Protein AF-A0A7S0CKN3-F1 (afdb_monomer_lite)

Foldseek 3Di:
DVVVVLVVVVVCVVVVVDDDDPLVSLVVVLVVLVVFLQLVVNQVSVCVNPPVPDDRPVVSVVSNVVLVVVLVVLCVLQVQVVVCLPPPPNVVVCLVVQLLAPVSCVVVVSDDPVSLVSLLVSLVSCVSNVNLPVSLSSLLSSLSNQQRRDDPPDPPPPDDDDDDDDDDDDDDDDDDDDDPPQPDLSSLPGPLVVCLVDVVNLVSLVSNLVSCLVVVVLSNNVSSLVSNVVSLVSCVVVVSDDPVRSLVSLLVSLVSLCSSQVDPVHDPVSVVVNVCSCPPPSSVVSVVD

Organism: NCBI:txid420281

InterPro domains:
  IPR016650 Eukaryotic translation initiation factor 3 subunit E [PTHR10317] (1-146)
  IPR019010 Eukaryotic translation initiation factor 3 subunit E, N-terminal [PF09440] (1-125)
  IPR019010 Eukaryotic translation initiation factor 3 subunit E, N-terminal [SM01186] (1-126)

Structure (mmCIF, N/CA/C/O backbone):
data_AF-A0A7S0CKN3-F1
#
_entry.id   AF-A0A7S0CKN3-F1
#
loop_
_atom_site.group_PDB
_atom_site.id
_atom_site.type_symbol
_atom_site.label_atom_id
_atom_site.label_alt_id
_atom_site.label_comp_id
_atom_site.label_asym_id
_atom_site.label_entity_id
_atom_site.label_seq_id
_atom_site.pdbx_PDB_ins_code
_atom_site.Cartn_x
_atom_site.Cartn_y
_atom_site.Cartn_z
_atom_site.occupancy
_atom_site.B_iso_or_equiv
_atom_site.auth_seq_id
_atom_site.auth_comp_id
_atom_site.auth_asym_id
_atom_site.auth_atom_id
_atom_site.pdbx_PDB_model_num
ATOM 1 N N . MET A 1 1 ? -4.914 1.128 6.320 1.00 74.56 1 MET A N 1
ATOM 2 C CA . MET A 1 1 ? -4.347 2.054 7.332 1.00 74.56 1 MET A CA 1
ATOM 3 C C . MET A 1 1 ? -5.347 2.577 8.363 1.00 74.56 1 MET A C 1
ATOM 5 O O . MET A 1 1 ? -4.936 2.793 9.492 1.00 74.56 1 MET A O 1
ATOM 9 N N . MET A 1 2 ? -6.635 2.770 8.040 1.00 82.69 2 MET A N 1
ATOM 10 C CA . MET A 1 2 ? -7.612 3.253 9.036 1.00 82.69 2 MET A CA 1
ATOM 11 C C . MET A 1 2 ? -8.019 2.200 10.080 1.00 82.69 2 MET A C 1
ATOM 13 O O . MET A 1 2 ? -8.315 2.571 11.210 1.00 82.69 2 MET A O 1
ATOM 17 N N . PHE A 1 3 ? -8.001 0.904 9.741 1.00 81.62 3 PHE A N 1
ATOM 18 C CA . PHE A 1 3 ? -8.422 -0.162 10.663 1.00 81.62 3 PHE A CA 1
ATOM 19 C C . PHE A 1 3 ? -7.620 -0.210 11.974 1.00 81.62 3 PHE A C 1
ATOM 21 O O . PHE A 1 3 ? -8.264 -0.130 13.018 1.00 81.62 3 PHE A O 1
ATOM 28 N N . PRO A 1 4 ? -6.268 -0.202 11.970 1.00 83.69 4 PRO A N 1
ATOM 29 C CA . PRO A 1 4 ? -5.500 -0.162 13.218 1.00 83.69 4 PRO A CA 1
ATOM 30 C C . PRO A 1 4 ? -5.819 1.053 14.103 1.00 83.69 4 PRO A C 1
ATOM 32 O O . PRO A 1 4 ? -5.778 0.961 15.325 1.00 83.69 4 PRO A O 1
ATOM 35 N N . LEU A 1 5 ? -6.163 2.201 13.504 1.00 85.69 5 LEU A N 1
ATOM 36 C CA . LEU A 1 5 ? -6.548 3.394 14.262 1.00 85.69 5 LEU A CA 1
ATOM 37 C C . LEU A 1 5 ? -7.924 3.242 14.919 1.00 85.69 5 LEU A C 1
ATOM 39 O O . LEU A 1 5 ? -8.111 3.700 16.042 1.00 85.69 5 LEU A O 1
ATOM 43 N N . LEU A 1 6 ? -8.880 2.604 14.240 1.00 85.00 6 LEU A N 1
ATOM 44 C CA . LEU A 1 6 ? -10.197 2.327 14.816 1.00 85.00 6 LEU A CA 1
ATOM 45 C C . LEU A 1 6 ? -10.110 1.273 15.925 1.00 85.00 6 LEU A C 1
ATOM 47 O O . LEU A 1 6 ? -10.707 1.466 16.977 1.00 85.00 6 LEU A O 1
ATOM 51 N N . GLU A 1 7 ? -9.293 0.234 15.746 1.00 83.25 7 GLU A N 1
ATOM 52 C CA . GLU A 1 7 ? -9.006 -0.752 16.799 1.00 83.25 7 GLU A CA 1
ATOM 53 C C . GLU A 1 7 ? -8.320 -0.119 18.017 1.00 83.25 7 GLU A C 1
ATOM 55 O O . GLU A 1 7 ? -8.615 -0.465 19.165 1.00 83.25 7 GLU A O 1
ATOM 60 N N . PHE A 1 8 ? -7.435 0.855 17.789 1.00 85.69 8 PHE A N 1
ATOM 61 C CA . PHE A 1 8 ? -6.851 1.642 18.870 1.00 85.69 8 PHE A CA 1
ATOM 62 C C . PHE A 1 8 ? -7.907 2.470 19.612 1.00 85.69 8 PHE A C 1
ATOM 64 O O . PHE A 1 8 ? -7.862 2.547 20.838 1.00 85.69 8 PHE A O 1
ATOM 71 N N . ILE A 1 9 ? -8.873 3.067 18.903 1.00 85.44 9 ILE A N 1
ATOM 72 C CA . ILE A 1 9 ? -9.986 3.786 19.537 1.00 85.44 9 ILE A CA 1
ATOM 73 C C . ILE A 1 9 ? -10.843 2.823 20.366 1.00 85.44 9 ILE A C 1
ATOM 75 O O . ILE A 1 9 ? -11.146 3.151 21.508 1.00 85.44 9 ILE A O 1
ATOM 79 N N . ASP A 1 10 ? -11.165 1.633 19.856 1.00 82.38 10 ASP A N 1
ATOM 80 C CA . ASP A 1 10 ? -11.903 0.609 20.613 1.00 82.38 10 ASP A CA 1
ATOM 81 C C . ASP A 1 10 ? -11.153 0.204 21.892 1.00 82.38 10 ASP A C 1
ATOM 83 O O . ASP A 1 10 ? -11.726 0.176 22.984 1.00 82.38 10 ASP A O 1
ATOM 87 N N . SER A 1 11 ? -9.839 -0.001 21.788 1.00 85.00 11 SER A N 1
ATOM 88 C CA . SER A 1 11 ? -8.974 -0.275 22.943 1.00 85.00 11 SER A CA 1
ATOM 89 C C . SER A 1 11 ? -8.969 0.896 23.936 1.00 85.00 11 SER A C 1
ATOM 91 O O . SER A 1 11 ? -9.068 0.704 25.146 1.00 85.00 11 SER A O 1
ATOM 93 N N . ALA A 1 12 ? -8.922 2.135 23.441 1.00 85.56 12 ALA A N 1
ATOM 94 C CA . ALA A 1 12 ? -8.964 3.337 24.267 1.00 85.56 12 ALA A CA 1
ATOM 95 C C . ALA A 1 12 ? -10.334 3.567 24.932 1.00 85.56 12 ALA A C 1
ATOM 97 O O . ALA A 1 12 ? -10.389 4.161 26.012 1.00 85.56 12 ALA A O 1
ATOM 98 N N . ILE A 1 13 ? -11.431 3.119 24.313 1.00 84.62 13 ILE A N 1
ATOM 99 C CA . ILE A 1 13 ? -12.768 3.094 24.923 1.00 84.62 13 ILE A CA 1
ATOM 100 C C . ILE A 1 13 ? -12.791 2.054 26.048 1.00 84.62 13 ILE A C 1
ATOM 102 O O . ILE A 1 13 ? -13.202 2.381 27.161 1.00 84.62 13 ILE A O 1
ATOM 106 N N . ALA A 1 14 ? -12.285 0.838 25.805 1.00 82.94 14 ALA A N 1
ATOM 107 C CA . ALA A 1 14 ? -12.210 -0.220 26.818 1.00 82.94 14 ALA A CA 1
ATOM 108 C C . ALA A 1 14 ? -11.366 0.193 28.041 1.00 82.94 14 ALA A C 1
ATOM 110 O O . ALA A 1 14 ? -11.708 -0.117 29.183 1.00 82.94 14 ALA A O 1
ATOM 111 N N . GLU A 1 15 ? -10.297 0.958 27.817 1.00 86.88 15 GLU A N 1
ATOM 112 C CA . GLU A 1 15 ? -9.441 1.525 28.864 1.00 86.88 15 GLU A CA 1
ATOM 113 C C . GLU A 1 15 ? -10.006 2.806 29.521 1.00 86.88 15 GLU A C 1
ATOM 115 O O . GLU A 1 15 ? -9.337 3.403 30.366 1.00 86.88 15 GLU A O 1
ATOM 120 N N . ASN A 1 16 ? -11.219 3.253 29.161 1.00 79.25 16 ASN A N 1
ATOM 121 C CA . ASN A 1 16 ? -11.844 4.509 29.611 1.00 79.25 16 ASN A CA 1
ATOM 122 C C . ASN A 1 16 ? -10.993 5.776 29.365 1.00 79.25 16 ASN A C 1
ATOM 124 O O . ASN A 1 16 ? -11.152 6.789 30.049 1.00 79.25 16 ASN A O 1
ATOM 128 N N . LYS A 1 17 ? -10.085 5.752 28.381 1.00 83.12 17 LYS A N 1
ATOM 129 C CA . LYS A 1 17 ? -9.266 6.916 27.993 1.00 83.12 17 LYS A CA 1
ATOM 130 C C . LYS A 1 17 ? -10.027 7.900 27.105 1.00 83.12 17 LYS A C 1
ATOM 132 O O . LYS A 1 17 ? -9.638 9.062 27.011 1.00 83.12 17 LYS A O 1
ATOM 137 N N . THR A 1 18 ? -11.093 7.449 26.444 1.00 78.88 18 THR A N 1
ATOM 138 C CA . THR A 1 18 ? -11.900 8.263 25.525 1.00 78.88 18 THR A CA 1
ATOM 139 C C . THR A 1 18 ? -13.397 8.035 25.744 1.00 78.88 18 THR A C 1
ATOM 141 O O . THR A 1 18 ? -13.803 6.979 26.214 1.00 78.88 18 THR A O 1
ATOM 144 N N . SER A 1 19 ? -14.219 9.041 25.424 1.00 79.94 19 SER A N 1
ATOM 145 C CA . SER A 1 19 ? -15.675 9.044 25.664 1.00 79.94 19 SER A CA 1
ATOM 146 C C . SER A 1 19 ? -16.500 8.747 24.398 1.00 79.94 19 SER A C 1
ATOM 148 O O . SER A 1 19 ? -17.616 9.250 24.251 1.00 79.94 19 SER A O 1
ATOM 150 N N . TYR A 1 20 ? -15.951 7.990 23.447 1.00 81.38 20 TYR A N 1
ATOM 151 C CA . TYR A 1 20 ? -16.659 7.644 22.212 1.00 81.38 20 TYR A CA 1
ATOM 152 C C . TYR A 1 20 ? -17.627 6.472 22.422 1.00 81.38 20 TYR A C 1
ATOM 154 O O . TYR A 1 20 ? -17.417 5.619 23.282 1.00 81.38 20 TYR A O 1
ATOM 162 N N . ASN A 1 21 ? -18.696 6.428 21.625 1.00 83.06 21 ASN A N 1
ATOM 163 C CA . ASN A 1 21 ? -19.635 5.311 21.618 1.00 83.06 21 ASN A CA 1
ATOM 164 C C . ASN A 1 21 ? -19.068 4.151 20.784 1.00 83.06 21 ASN A C 1
ATOM 166 O O . ASN A 1 21 ? -18.774 4.325 19.602 1.00 83.06 21 ASN A O 1
ATOM 170 N N . SER A 1 22 ? -18.962 2.964 21.383 1.00 80.38 22 SER A N 1
ATOM 171 C CA . SER A 1 22 ? -18.452 1.756 20.717 1.00 80.38 22 SER A CA 1
ATOM 172 C C . SER A 1 22 ? -19.296 1.346 19.500 1.00 80.38 22 SER A C 1
ATOM 174 O O . SER A 1 22 ? -18.749 0.912 18.489 1.00 80.38 22 SER A O 1
ATOM 176 N N . GLN A 1 23 ? -20.615 1.577 19.531 1.00 80.69 23 GLN A N 1
ATOM 177 C CA . GLN A 1 23 ? -21.488 1.262 18.393 1.00 80.69 23 GLN A CA 1
ATOM 178 C C . GLN A 1 23 ? -21.182 2.122 17.161 1.00 80.69 23 GLN A C 1
ATOM 180 O O . GLN A 1 23 ? -21.234 1.626 16.036 1.00 80.69 23 GLN A O 1
ATOM 185 N N . ASP A 1 24 ? -20.818 3.392 17.363 1.00 84.75 24 ASP A N 1
ATOM 186 C CA . ASP A 1 24 ? -20.493 4.306 16.264 1.00 84.75 24 ASP A CA 1
ATOM 187 C C . ASP A 1 24 ? -19.151 3.930 15.617 1.00 84.75 24 ASP A C 1
ATOM 189 O O . ASP A 1 24 ? -19.011 3.992 14.393 1.00 84.75 24 ASP A O 1
ATOM 193 N N . VAL A 1 25 ? -18.178 3.481 16.420 1.00 83.19 25 VAL A N 1
ATOM 194 C CA . VAL A 1 25 ? -16.881 2.994 15.919 1.00 83.19 25 VAL A CA 1
ATOM 195 C C . VAL A 1 25 ? -17.066 1.714 15.110 1.00 83.19 25 VAL A C 1
ATOM 197 O O . VAL A 1 25 ? -16.566 1.617 13.989 1.00 83.19 25 VAL A O 1
ATOM 200 N N . ALA A 1 26 ? -17.852 0.765 15.612 1.00 78.31 26 ALA A N 1
ATOM 201 C CA . ALA A 1 26 ? -18.135 -0.474 14.900 1.00 78.31 26 ALA A CA 1
ATOM 202 C C . ALA A 1 26 ? -18.956 -0.239 13.610 1.00 78.31 26 ALA A C 1
ATOM 204 O O . ALA A 1 26 ? -18.651 -0.823 12.566 1.00 78.31 26 ALA A O 1
ATOM 205 N N . ALA A 1 27 ? -19.916 0.694 13.613 1.00 83.00 27 ALA A N 1
ATOM 206 C CA . ALA A 1 27 ? -20.619 1.115 12.398 1.00 83.00 27 ALA A CA 1
ATOM 207 C C . ALA A 1 27 ? -19.672 1.759 11.366 1.00 83.00 27 ALA A C 1
ATOM 209 O O . ALA A 1 27 ? -19.775 1.484 10.165 1.00 83.00 27 ALA A O 1
ATOM 210 N N . ALA A 1 28 ? -18.712 2.574 11.818 1.00 85.12 28 ALA A N 1
ATOM 211 C CA . ALA A 1 28 ? -17.681 3.142 10.954 1.00 85.12 28 ALA A CA 1
ATOM 212 C C . ALA A 1 28 ? -16.761 2.057 10.366 1.00 85.12 28 ALA A C 1
ATOM 214 O O . ALA A 1 28 ? -16.468 2.099 9.169 1.00 85.12 28 ALA A O 1
ATOM 215 N N . ARG A 1 29 ? -16.365 1.048 11.159 1.00 81.44 29 ARG A N 1
ATOM 216 C CA . ARG A 1 29 ? -15.595 -0.119 10.682 1.00 81.44 29 ARG A CA 1
ATOM 217 C C . ARG A 1 29 ? -16.352 -0.870 9.589 1.00 81.44 29 ARG A C 1
ATOM 219 O O . ARG A 1 29 ? -15.790 -1.103 8.521 1.00 81.44 29 ARG A O 1
ATOM 226 N N . LEU A 1 30 ? -17.637 -1.158 9.797 1.00 80.69 30 LEU A N 1
ATOM 227 C CA . LEU A 1 30 ? -18.469 -1.823 8.792 1.00 80.69 30 LEU A CA 1
ATOM 228 C C . LEU A 1 30 ? -18.599 -0.985 7.509 1.00 80.69 30 LEU A C 1
ATOM 230 O O . LEU A 1 30 ? -18.489 -1.515 6.404 1.00 80.69 30 LEU A O 1
ATOM 234 N N . SER A 1 31 ? -18.784 0.334 7.630 1.00 84.50 31 SER A N 1
ATOM 235 C CA . SER A 1 31 ? -18.866 1.227 6.467 1.00 84.50 31 SER A CA 1
ATOM 236 C C . SER A 1 31 ? -17.565 1.278 5.664 1.00 84.50 31 SER A C 1
ATOM 238 O O . SER A 1 31 ? -17.619 1.425 4.444 1.00 84.50 31 SER A O 1
ATOM 240 N N . LEU A 1 32 ? -16.411 1.169 6.326 1.00 84.19 32 LEU A N 1
ATOM 241 C CA . LEU A 1 32 ? -15.109 1.103 5.662 1.00 84.19 32 LEU A CA 1
ATOM 242 C C . LEU A 1 32 ? -14.863 -0.243 4.980 1.00 84.19 32 LEU A C 1
ATOM 244 O O . LEU A 1 32 ? -14.110 -0.283 4.013 1.00 84.19 32 LEU A O 1
ATOM 248 N N . LEU A 1 33 ? -15.499 -1.319 5.450 1.00 81.69 33 LEU A N 1
ATOM 249 C CA . LEU A 1 33 ? -15.339 -2.655 4.876 1.00 81.69 33 LEU A CA 1
ATOM 250 C C . LEU A 1 33 ? -16.197 -2.906 3.644 1.00 81.69 33 LEU A C 1
ATOM 252 O O . LEU A 1 33 ? -15.768 -3.642 2.764 1.00 81.69 33 LEU A O 1
ATOM 256 N N . ARG A 1 34 ? -17.358 -2.256 3.528 1.00 76.81 34 ARG A N 1
ATOM 257 C CA . ARG A 1 34 ? -18.242 -2.375 2.353 1.00 76.81 34 ARG A CA 1
ATOM 258 C C . ARG A 1 34 ? -17.543 -2.208 0.994 1.00 76.81 34 ARG A C 1
ATOM 260 O O . ARG A 1 34 ? -17.808 -3.021 0.113 1.00 76.81 34 ARG A O 1
ATOM 267 N N . PRO A 1 35 ? -16.688 -1.186 0.776 1.00 80.44 35 PRO A N 1
ATOM 268 C CA . PRO A 1 35 ? -15.967 -1.043 -0.489 1.00 80.44 35 PRO A CA 1
ATOM 269 C C . PRO A 1 35 ? -14.768 -1.995 -0.630 1.00 80.44 35 PRO A C 1
ATOM 271 O O . PRO A 1 35 ? -14.218 -2.092 -1.723 1.00 80.44 35 PRO A O 1
ATOM 274 N N . THR A 1 36 ? -14.335 -2.660 0.444 1.00 81.19 36 THR A N 1
ATOM 275 C CA . THR A 1 36 ? -13.213 -3.609 0.408 1.00 81.19 36 THR A CA 1
ATOM 276 C C . THR A 1 36 ? -13.705 -5.017 0.092 1.00 81.19 36 THR A C 1
ATOM 278 O O . THR A 1 36 ? -14.840 -5.373 0.399 1.00 81.19 36 THR A O 1
ATOM 281 N N . HIS A 1 37 ? -12.843 -5.850 -0.490 1.00 81.44 37 HIS A N 1
ATOM 282 C CA . HIS A 1 37 ? -13.168 -7.247 -0.781 1.00 81.44 37 HIS A CA 1
ATOM 283 C C . HIS A 1 37 ? -12.953 -8.175 0.436 1.00 81.44 37 HIS A C 1
ATOM 285 O O . HIS A 1 37 ? -13.061 -9.392 0.306 1.00 81.44 37 HIS A O 1
ATOM 291 N N . MET A 1 38 ? -12.712 -7.623 1.635 1.00 81.44 38 MET A N 1
ATOM 292 C CA . MET A 1 38 ? -12.607 -8.356 2.908 1.00 81.44 38 MET A CA 1
ATOM 293 C C . MET A 1 38 ? -13.989 -8.771 3.446 1.00 81.44 38 MET A C 1
ATOM 295 O O . MET A 1 38 ? -14.407 -8.360 4.531 1.00 81.44 38 MET A O 1
ATOM 299 N N . VAL A 1 39 ? -14.722 -9.573 2.671 1.00 80.56 39 VAL A N 1
ATOM 300 C CA . VAL A 1 39 ? -16.109 -9.950 2.987 1.00 80.56 39 VAL A CA 1
ATOM 301 C C . VAL A 1 39 ? -16.185 -10.797 4.259 1.00 80.56 39 VAL A C 1
ATOM 303 O O . VAL A 1 39 ? -17.072 -10.580 5.075 1.00 80.56 39 VAL A O 1
ATOM 306 N N . ASP A 1 40 ? -15.228 -11.704 4.477 1.00 82.38 40 ASP A N 1
ATOM 307 C CA . ASP A 1 40 ? -15.197 -12.560 5.671 1.00 82.38 40 ASP A CA 1
ATOM 308 C C . ASP A 1 40 ? -15.073 -11.737 6.964 1.00 82.38 40 ASP A C 1
ATOM 310 O O . ASP A 1 40 ? -15.885 -11.876 7.876 1.00 82.38 40 ASP A O 1
ATOM 314 N N . TYR A 1 41 ? -14.156 -10.770 6.988 1.00 81.19 41 TYR A N 1
ATOM 315 C CA . TYR A 1 41 ? -13.994 -9.864 8.125 1.00 81.19 41 TYR A CA 1
ATOM 316 C C . TYR A 1 41 ? -15.194 -8.916 8.311 1.00 81.19 41 TYR A C 1
ATOM 318 O O . TYR A 1 41 ? -15.583 -8.605 9.436 1.00 81.19 41 TYR A O 1
ATOM 326 N N . ALA A 1 42 ? -15.830 -8.484 7.216 1.00 81.00 42 ALA A N 1
ATOM 327 C CA . ALA A 1 42 ? -17.062 -7.697 7.279 1.00 81.00 42 ALA A CA 1
ATOM 328 C C . ALA A 1 42 ? -18.229 -8.488 7.891 1.00 81.00 42 ALA A C 1
ATOM 330 O O . ALA A 1 42 ? -19.004 -7.928 8.671 1.00 81.00 42 ALA A O 1
ATOM 331 N N . MET A 1 43 ? -18.343 -9.780 7.566 1.00 78.81 43 MET A N 1
ATOM 332 C CA . MET A 1 43 ? -19.350 -10.672 8.146 1.00 78.81 43 MET A CA 1
ATOM 333 C C . MET A 1 43 ? -19.119 -10.882 9.644 1.00 78.81 43 MET A C 1
ATOM 335 O O . MET A 1 43 ? -20.082 -10.847 10.408 1.00 78.81 43 MET A O 1
ATOM 339 N N . ASP A 1 44 ? -17.868 -11.041 10.076 1.00 81.56 44 ASP A N 1
ATOM 340 C CA . ASP A 1 44 ? -17.541 -11.207 11.495 1.00 81.56 44 ASP A CA 1
ATOM 341 C C . ASP A 1 44 ? -17.893 -9.952 12.311 1.00 81.56 44 ASP A C 1
ATOM 343 O O . ASP A 1 44 ? -18.567 -10.055 13.336 1.00 81.56 44 ASP A O 1
ATOM 347 N N . ILE A 1 45 ? -17.569 -8.754 11.810 1.00 77.00 45 ILE A N 1
ATOM 348 C CA . ILE A 1 45 ? -17.959 -7.486 12.459 1.00 77.00 45 ILE A CA 1
ATOM 349 C C . ILE A 1 45 ? -19.481 -7.296 12.461 1.00 77.00 45 ILE A C 1
ATOM 351 O O . ILE A 1 45 ? -20.053 -6.762 13.413 1.00 77.00 45 ILE A O 1
ATOM 355 N N . TYR A 1 46 ? -20.175 -7.734 11.408 1.00 77.25 46 TYR A N 1
ATOM 356 C CA . TYR A 1 46 ? -21.635 -7.674 11.368 1.00 77.25 46 TYR A CA 1
ATOM 357 C C . TYR A 1 46 ? -22.282 -8.568 12.436 1.00 77.25 46 TYR A C 1
ATOM 359 O O . TYR A 1 46 ? -23.277 -8.162 13.046 1.00 77.25 46 TYR A O 1
ATOM 367 N N . ARG A 1 47 ? -21.713 -9.755 12.683 1.00 79.06 47 ARG A N 1
ATOM 368 C CA . ARG A 1 47 ? -22.138 -10.661 13.762 1.00 79.06 47 ARG A CA 1
ATOM 369 C C . ARG A 1 47 ? -21.841 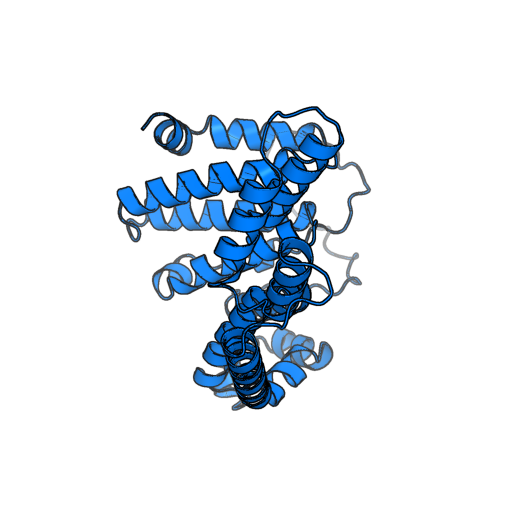-10.072 15.138 1.00 79.06 47 ARG A C 1
ATOM 371 O O . ARG A 1 47 ? -22.698 -10.117 16.012 1.00 79.06 47 ARG A O 1
ATOM 378 N N . GLU A 1 48 ? -20.682 -9.442 15.313 1.00 75.94 48 GLU A N 1
ATOM 379 C CA . GLU A 1 48 ? -20.331 -8.743 16.558 1.00 75.94 48 GLU A CA 1
ATOM 380 C C . GLU A 1 48 ? -21.331 -7.618 16.891 1.00 75.94 48 GLU A C 1
ATOM 382 O O . GLU A 1 48 ? -21.716 -7.435 18.045 1.00 75.94 48 GLU A O 1
ATOM 387 N N . LEU A 1 49 ? -21.816 -6.904 15.870 1.00 73.81 49 LEU A N 1
ATOM 388 C CA . LEU A 1 49 ? -22.755 -5.789 16.014 1.00 73.81 49 LEU A CA 1
ATOM 389 C C . LEU A 1 49 ? -24.212 -6.201 16.268 1.00 73.81 49 LEU A C 1
ATOM 391 O O . LEU A 1 49 ? -24.909 -5.528 17.029 1.00 73.81 49 LEU A O 1
ATOM 395 N N . ASN A 1 50 ? -24.698 -7.252 15.601 1.00 72.75 50 ASN A N 1
ATOM 396 C CA . ASN A 1 50 ? -26.117 -7.637 15.624 1.00 72.75 50 ASN A CA 1
ATOM 397 C C . ASN A 1 50 ? -26.413 -8.869 16.502 1.00 72.75 50 ASN A C 1
ATOM 399 O O . ASN A 1 50 ? -27.582 -9.215 16.681 1.00 72.75 50 ASN A O 1
ATOM 403 N N . GLY A 1 51 ? -25.377 -9.488 17.078 1.00 68.69 51 GLY A N 1
ATOM 404 C CA . GLY A 1 51 ? -25.437 -10.732 17.849 1.00 68.69 51 GLY A CA 1
ATOM 405 C C . GLY A 1 51 ? -24.938 -11.933 17.037 1.00 68.69 51 GLY A C 1
ATOM 406 O O . GLY A 1 51 ? -25.167 -12.001 15.831 1.00 68.69 51 GLY A O 1
ATOM 407 N N . GLU A 1 52 ? -24.275 -12.893 17.701 1.00 58.00 52 GLU A N 1
ATOM 408 C CA . GLU A 1 52 ? -23.657 -14.083 17.071 1.00 58.00 52 GLU A CA 1
ATOM 409 C C . GLU A 1 52 ? -24.635 -14.920 16.218 1.00 58.00 52 GLU A C 1
ATOM 411 O O . GLU A 1 52 ? -24.201 -15.586 15.280 1.00 58.00 52 GLU A O 1
ATOM 416 N N . ASP A 1 53 ? -25.942 -14.830 16.492 1.00 53.72 53 ASP A N 1
ATOM 417 C CA . ASP A 1 53 ? -27.023 -15.538 15.788 1.00 53.72 53 ASP A CA 1
ATOM 418 C C . ASP A 1 53 ? -27.717 -14.701 14.688 1.00 53.72 53 ASP A C 1
ATOM 420 O O . ASP A 1 53 ? -28.745 -15.114 14.146 1.00 53.72 53 ASP A O 1
ATOM 424 N N . ALA A 1 54 ? -27.224 -13.500 14.368 1.00 59.88 54 ALA A N 1
ATOM 425 C CA . ALA A 1 54 ? -27.808 -12.683 13.308 1.00 59.88 54 ALA A CA 1
ATOM 426 C C . ALA A 1 54 ? -27.498 -13.283 11.925 1.00 59.88 54 ALA A C 1
ATOM 428 O O . ALA A 1 54 ? -26.331 -13.418 11.545 1.00 59.88 54 ALA A O 1
ATOM 429 N N . ASP A 1 55 ? -28.548 -13.603 11.160 1.00 60.75 55 ASP A N 1
ATOM 430 C CA . ASP A 1 55 ? -28.418 -14.090 9.785 1.00 60.75 55 ASP A CA 1
ATOM 431 C C . ASP A 1 55 ? -27.623 -13.083 8.948 1.00 60.75 55 ASP A C 1
ATOM 433 O O . ASP A 1 55 ? -27.993 -11.910 8.817 1.00 60.75 55 ASP A O 1
ATOM 437 N N . VAL A 1 56 ? -26.513 -13.552 8.377 1.00 67.88 56 VAL A N 1
ATOM 438 C CA . VAL A 1 56 ? -25.699 -12.753 7.465 1.00 67.88 56 VAL A CA 1
ATOM 439 C C . VAL A 1 56 ? -26.575 -12.364 6.265 1.00 67.88 56 VAL A C 1
ATOM 441 O O . VAL A 1 56 ? -27.171 -13.238 5.635 1.00 67.88 56 VAL A O 1
ATOM 444 N N . PRO A 1 57 ? -26.672 -11.069 5.919 1.00 75.88 57 PRO A N 1
ATOM 445 C CA . PRO A 1 57 ? -27.404 -10.619 4.747 1.00 75.88 57 PRO A CA 1
ATOM 446 C C . PRO A 1 57 ? -26.970 -11.366 3.483 1.00 75.88 57 PRO A C 1
ATOM 448 O O . PRO A 1 57 ? -25.784 -11.391 3.156 1.00 75.88 57 PRO A O 1
ATOM 451 N N . ALA A 1 58 ? -27.939 -11.896 2.731 1.00 76.94 58 ALA A N 1
ATOM 452 C CA . ALA A 1 58 ? -27.697 -12.626 1.480 1.00 76.94 58 ALA A CA 1
ATOM 453 C C . ALA A 1 58 ? -26.869 -11.822 0.453 1.00 76.94 58 ALA A C 1
ATOM 455 O O . ALA A 1 58 ? -26.153 -12.397 -0.360 1.00 76.94 58 ALA A O 1
ATOM 456 N N . GLU A 1 59 ? -26.918 -10.487 0.522 1.00 79.69 59 GLU A N 1
ATOM 457 C CA . GLU A 1 59 ? -26.090 -9.590 -0.292 1.00 79.69 59 GLU A CA 1
ATOM 458 C C . GLU A 1 59 ? -24.582 -9.777 -0.031 1.00 79.69 59 GLU A C 1
ATOM 460 O O . GLU A 1 59 ? -23.792 -9.768 -0.975 1.00 79.69 59 GLU A O 1
ATOM 465 N N . MET A 1 60 ? -24.173 -10.008 1.225 1.00 73.06 60 MET A N 1
ATOM 466 C CA . MET A 1 60 ? -22.767 -10.250 1.577 1.00 73.06 60 MET A CA 1
ATOM 467 C C . MET A 1 60 ? -22.304 -11.648 1.157 1.00 73.06 60 MET A C 1
ATOM 469 O O . MET A 1 60 ? -21.164 -11.800 0.723 1.00 73.06 60 MET A O 1
ATOM 473 N N . GLU A 1 61 ? -23.177 -12.658 1.198 1.00 78.56 61 GLU A N 1
ATOM 474 C CA . GLU A 1 61 ? -22.856 -13.989 0.662 1.00 78.56 61 GLU A CA 1
ATOM 475 C C . GLU A 1 61 ? -22.704 -13.974 -0.865 1.00 78.56 61 GLU A C 1
ATOM 477 O O . GLU A 1 61 ? -21.756 -14.550 -1.397 1.00 78.56 61 GLU A O 1
ATOM 482 N N . GLU A 1 62 ? -23.571 -13.257 -1.584 1.00 85.19 62 GLU A N 1
ATOM 483 C CA . GLU A 1 62 ? -23.439 -13.106 -3.036 1.00 85.19 62 GLU A CA 1
ATOM 484 C C . GLU A 1 62 ? -22.165 -12.327 -3.406 1.00 85.19 62 GLU A C 1
ATOM 486 O O . GLU A 1 62 ? -21.461 -12.681 -4.357 1.00 85.19 62 GLU A O 1
ATOM 491 N N . GLN A 1 63 ? -21.835 -11.278 -2.641 1.00 82.69 63 GLN A N 1
ATOM 492 C CA . GLN A 1 63 ? -20.581 -10.545 -2.807 1.00 82.69 63 GLN A CA 1
ATOM 493 C C . GLN A 1 63 ? -19.377 -11.456 -2.565 1.00 82.69 63 GLN A C 1
ATOM 495 O O . GLN A 1 63 ? -18.425 -11.405 -3.343 1.00 82.69 63 GLN A O 1
ATOM 500 N N . LYS A 1 64 ? -19.432 -12.320 -1.544 1.00 84.88 64 LYS A N 1
ATOM 501 C CA . LYS A 1 64 ? -18.397 -13.320 -1.284 1.00 84.88 64 LYS A CA 1
ATOM 502 C C . LYS A 1 64 ? -18.177 -14.187 -2.519 1.00 84.88 64 LYS A C 1
ATOM 504 O O . LYS A 1 64 ? -17.071 -14.188 -3.046 1.00 84.88 64 LYS A O 1
ATOM 509 N N . THR A 1 65 ? -19.210 -14.849 -3.039 1.00 85.69 65 THR A N 1
ATOM 510 C CA . THR A 1 65 ? -19.071 -15.719 -4.221 1.00 85.69 65 THR A CA 1
ATOM 511 C C . THR A 1 65 ? -18.431 -14.985 -5.403 1.00 85.69 65 THR A C 1
ATOM 513 O O . THR A 1 65 ? -17.440 -15.462 -5.944 1.00 85.69 65 THR A O 1
ATOM 516 N N . LYS A 1 66 ? -18.882 -13.763 -5.718 1.00 87.94 66 LYS A N 1
ATOM 517 C CA . LYS A 1 66 ? -18.300 -12.949 -6.806 1.00 87.94 66 LYS A CA 1
ATOM 518 C C . LYS A 1 66 ? -16.819 -12.621 -6.603 1.00 87.94 66 LYS A C 1
ATOM 520 O O . LYS A 1 66 ? -16.064 -12.562 -7.572 1.00 87.94 66 LYS A O 1
ATOM 525 N N . VAL A 1 67 ? -16.412 -12.346 -5.364 1.00 87.06 67 VAL A N 1
ATOM 526 C CA . VAL A 1 67 ? -15.014 -12.052 -5.016 1.00 87.06 67 VAL A CA 1
ATOM 527 C C . VAL A 1 67 ? -14.145 -13.292 -5.197 1.00 87.06 67 VAL A C 1
ATOM 529 O O . VAL A 1 67 ? -13.072 -13.184 -5.786 1.00 87.06 67 VAL A O 1
ATOM 532 N N . TYR A 1 68 ? -14.619 -14.458 -4.752 1.00 85.69 68 TYR A N 1
ATOM 533 C CA . TYR A 1 68 ? -13.896 -15.721 -4.908 1.00 85.69 68 TYR A CA 1
ATOM 534 C C . TYR A 1 68 ? -13.776 -16.134 -6.382 1.00 85.69 68 TYR A C 1
ATOM 536 O O . TYR A 1 68 ? -12.667 -16.429 -6.821 1.00 85.69 68 TYR A O 1
ATOM 544 N N . ASP A 1 69 ? -14.856 -16.049 -7.164 1.00 89.06 69 ASP A N 1
ATOM 545 C CA . ASP A 1 69 ? -14.833 -16.378 -8.598 1.00 89.06 69 ASP A CA 1
ATOM 546 C C . ASP A 1 69 ? -13.815 -15.504 -9.348 1.00 89.06 69 ASP A C 1
ATOM 548 O O . ASP A 1 69 ? -12.954 -15.994 -10.079 1.00 89.06 69 ASP A O 1
ATOM 552 N N . LYS A 1 70 ? -13.841 -14.189 -9.095 1.00 87.62 70 LYS A N 1
ATOM 553 C CA . LYS A 1 70 ? -12.896 -13.249 -9.706 1.00 87.62 70 LYS A CA 1
ATOM 554 C C . LYS A 1 70 ? -11.450 -13.503 -9.270 1.00 87.62 70 LYS A C 1
ATOM 556 O O . LYS A 1 70 ? -10.533 -13.308 -10.068 1.00 87.62 70 LYS A O 1
ATOM 561 N N . LEU A 1 71 ? -11.228 -13.909 -8.018 1.00 86.31 71 LEU A N 1
ATOM 562 C CA . LEU A 1 71 ? -9.899 -14.273 -7.527 1.00 86.31 71 LEU A CA 1
ATOM 563 C C . LEU A 1 71 ? -9.359 -15.490 -8.275 1.00 86.31 71 LEU A C 1
ATOM 565 O O . LEU A 1 71 ? -8.197 -15.483 -8.678 1.00 86.31 71 LEU A O 1
ATOM 569 N N . GLU A 1 72 ? -10.186 -16.518 -8.466 1.00 87.12 72 GLU A N 1
ATOM 570 C CA . GLU A 1 72 ? -9.795 -17.729 -9.186 1.00 87.12 72 GLU A CA 1
ATOM 571 C C . GLU A 1 72 ? -9.471 -17.430 -10.651 1.00 87.12 72 GLU A C 1
ATOM 573 O O . GLU A 1 72 ? -8.391 -17.804 -11.106 1.00 87.12 72 GLU A O 1
ATOM 578 N N . GLU A 1 73 ? -10.313 -16.665 -11.352 1.00 89.25 73 GLU A N 1
ATOM 579 C CA . GLU A 1 73 ? -10.060 -16.245 -12.739 1.00 89.25 73 GLU A CA 1
ATOM 580 C C . GLU A 1 73 ? -8.726 -15.490 -12.887 1.00 89.25 73 GLU A C 1
ATOM 582 O O . GLU A 1 73 ? -7.901 -15.813 -13.748 1.00 89.25 73 GLU A O 1
ATOM 587 N N . LEU A 1 74 ? -8.484 -14.492 -12.026 1.00 86.44 74 LEU A N 1
ATOM 588 C CA . LEU A 1 74 ? -7.252 -13.697 -12.052 1.00 86.44 74 LEU A CA 1
ATOM 589 C C . LEU A 1 74 ? -6.023 -14.540 -11.703 1.00 86.44 74 LEU A C 1
ATOM 591 O O . LEU A 1 74 ? -4.957 -14.355 -12.295 1.00 86.44 74 LEU A O 1
ATOM 595 N N . ARG A 1 75 ? -6.167 -15.466 -10.750 1.00 85.12 75 ARG A N 1
ATOM 596 C CA . ARG A 1 75 ? -5.096 -16.375 -10.351 1.00 85.12 75 ARG A CA 1
ATOM 597 C C . ARG A 1 75 ? -4.746 -17.305 -11.499 1.00 85.12 75 ARG A C 1
ATOM 599 O O . ARG A 1 75 ? -3.572 -17.413 -11.825 1.00 85.12 75 ARG A O 1
ATOM 606 N N . GLU A 1 76 ? -5.735 -17.930 -12.134 1.00 86.19 76 GLU A N 1
ATOM 607 C CA . GLU A 1 76 ? -5.539 -18.839 -13.266 1.00 86.19 76 GLU A CA 1
ATOM 608 C C . GLU A 1 76 ? -4.828 -18.187 -14.442 1.00 86.19 76 GLU A C 1
ATOM 610 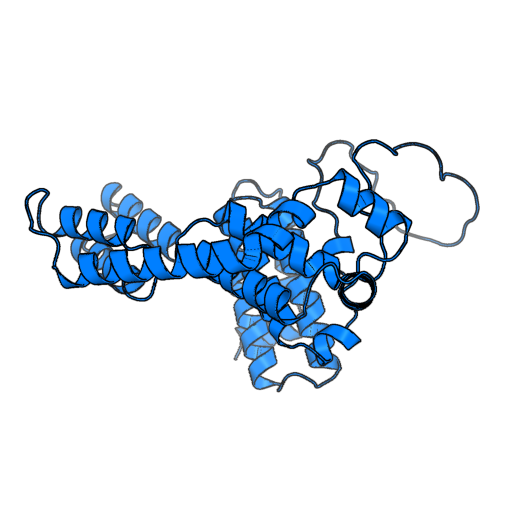O O . GLU A 1 76 ? -3.871 -18.766 -14.952 1.00 86.19 76 GLU A O 1
ATOM 615 N N . GLY A 1 77 ? -5.213 -16.961 -14.801 1.00 81.31 77 GLY A N 1
ATOM 616 C CA . GLY A 1 77 ? -4.541 -16.218 -15.867 1.00 81.31 77 GLY A CA 1
ATOM 617 C C . GLY A 1 77 ? -3.087 -15.839 -15.555 1.00 81.31 77 GLY A C 1
ATOM 618 O O . GLY A 1 77 ? -2.325 -15.562 -16.477 1.00 81.31 77 GLY A O 1
ATOM 619 N N . CYS A 1 78 ? -2.685 -15.840 -14.279 1.00 80.06 78 CYS A N 1
ATOM 620 C CA . CYS A 1 78 ? -1.334 -15.476 -13.845 1.00 80.06 78 CYS A CA 1
ATOM 621 C C . CYS A 1 78 ? -0.469 -16.665 -13.397 1.00 80.06 78 CYS A C 1
ATOM 623 O O . CYS A 1 78 ? 0.707 -16.444 -13.120 1.00 80.06 78 CYS A O 1
ATOM 625 N N . LYS A 1 79 ? -1.004 -17.895 -13.304 1.00 78.12 79 LYS A N 1
ATOM 626 C CA . LYS A 1 79 ? -0.300 -19.057 -12.711 1.00 78.12 79 LYS A CA 1
ATOM 627 C C . LYS A 1 79 ? 1.074 -19.299 -13.338 1.00 78.12 79 LYS A C 1
ATOM 629 O O . LYS A 1 79 ? 2.053 -19.430 -12.614 1.00 78.12 79 LYS A O 1
ATOM 634 N N . GLU A 1 80 ? 1.159 -19.297 -14.666 1.00 77.94 80 GLU A N 1
ATOM 635 C CA . GLU A 1 80 ? 2.419 -19.547 -15.384 1.00 77.94 80 GLU A CA 1
ATOM 636 C C . GLU A 1 80 ? 3.487 -18.493 -15.056 1.00 77.94 80 GLU A C 1
ATOM 638 O O . GLU A 1 80 ? 4.658 -18.812 -14.848 1.00 77.94 80 GLU A O 1
ATOM 643 N N . PHE A 1 81 ? 3.073 -17.228 -14.959 1.00 79.12 81 PHE A N 1
ATOM 644 C CA . PHE A 1 81 ? 3.970 -16.133 -14.611 1.00 79.12 81 PHE A CA 1
ATOM 645 C C . PHE A 1 81 ? 4.345 -16.140 -13.124 1.00 79.12 81 PHE A C 1
ATOM 647 O O . PHE A 1 81 ? 5.490 -15.859 -12.779 1.00 79.12 81 PHE A O 1
ATOM 654 N N . ASP A 1 82 ? 3.407 -16.483 -12.242 1.00 78.06 82 ASP A N 1
ATOM 655 C CA . ASP A 1 82 ? 3.649 -16.594 -10.803 1.00 78.06 82 ASP A CA 1
ATOM 656 C C . ASP A 1 82 ? 4.637 -17.731 -10.486 1.00 78.06 82 ASP A C 1
ATOM 658 O O . ASP A 1 82 ? 5.567 -17.548 -9.702 1.00 78.06 82 ASP A O 1
ATOM 662 N N . GLU A 1 83 ? 4.527 -18.881 -11.158 1.00 79.75 83 GLU A N 1
ATOM 663 C CA . GLU A 1 83 ? 5.490 -19.984 -11.031 1.00 79.75 83 GLU A CA 1
ATOM 664 C C . GLU A 1 83 ? 6.899 -19.569 -11.485 1.00 79.75 83 GLU A C 1
ATOM 666 O O . GLU A 1 83 ? 7.870 -19.767 -10.749 1.00 79.75 83 GLU A O 1
ATOM 671 N N . LEU A 1 84 ? 7.015 -18.907 -12.640 1.00 75.44 84 LEU A N 1
ATOM 672 C CA . LEU A 1 84 ? 8.283 -18.353 -13.128 1.00 75.44 84 LEU A CA 1
ATOM 673 C C . LEU A 1 84 ? 8.866 -17.309 -12.155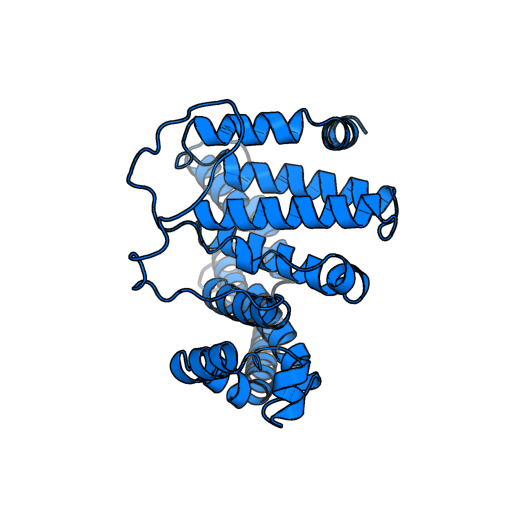 1.00 75.44 84 LEU A C 1
ATOM 675 O O . LEU A 1 84 ? 10.067 -17.276 -11.881 1.00 75.44 84 LEU A O 1
ATOM 679 N N . SER A 1 85 ? 8.006 -16.447 -11.613 1.00 70.50 85 SER A N 1
ATOM 680 C CA . SER A 1 85 ? 8.359 -15.387 -10.667 1.00 70.50 85 SER A CA 1
ATOM 681 C C . SER A 1 85 ? 8.840 -15.931 -9.311 1.00 70.50 85 SER A C 1
ATOM 683 O O . SER A 1 85 ? 9.729 -15.354 -8.669 1.00 70.50 85 SER A O 1
ATOM 685 N N . ASN A 1 86 ? 8.300 -17.067 -8.876 1.00 71.38 86 ASN A N 1
ATOM 686 C CA . ASN A 1 86 ? 8.698 -17.722 -7.632 1.00 71.38 86 ASN A CA 1
ATOM 687 C C . ASN A 1 86 ? 9.958 -18.593 -7.800 1.00 71.38 86 ASN A C 1
ATOM 689 O O . ASN A 1 86 ? 10.677 -18.840 -6.827 1.00 71.38 86 ASN A O 1
ATOM 693 N N . ASN A 1 87 ? 10.303 -18.989 -9.028 1.00 78.38 87 ASN A N 1
ATOM 694 C CA . ASN A 1 87 ? 11.532 -19.718 -9.329 1.00 78.38 87 ASN A CA 1
ATOM 695 C C . ASN A 1 87 ? 12.773 -18.812 -9.252 1.00 78.38 87 ASN A C 1
ATOM 697 O O . ASN A 1 87 ? 13.264 -18.279 -10.251 1.00 78.38 87 ASN A O 1
ATOM 701 N N . ALA A 1 88 ? 13.359 -18.706 -8.055 1.00 69.69 88 ALA A N 1
ATOM 702 C CA . ALA A 1 88 ? 14.575 -17.923 -7.803 1.00 69.69 88 ALA A CA 1
ATOM 703 C C . ALA A 1 88 ? 15.738 -18.255 -8.766 1.00 69.69 88 ALA A C 1
ATOM 705 O O . ALA A 1 88 ? 16.468 -17.362 -9.190 1.00 69.69 88 ALA A O 1
ATOM 706 N N . ASN A 1 89 ? 15.876 -19.524 -9.166 1.00 70.69 89 ASN A N 1
ATOM 707 C CA . ASN A 1 89 ? 16.930 -19.978 -10.080 1.00 70.69 89 ASN A CA 1
ATOM 708 C C . ASN A 1 89 ? 16.738 -19.485 -11.521 1.00 70.69 89 ASN A C 1
ATOM 710 O O . ASN A 1 89 ? 17.715 -19.227 -12.219 1.00 70.69 89 ASN A O 1
ATOM 714 N N . GLU A 1 90 ? 15.496 -19.389 -11.994 1.00 68.75 90 GLU A N 1
ATOM 715 C CA . GLU A 1 90 ? 15.200 -18.900 -13.346 1.00 68.75 90 GLU A CA 1
ATOM 716 C C . GLU A 1 90 ? 15.339 -17.383 -13.398 1.00 68.75 90 GLU A C 1
ATOM 718 O O . GLU A 1 90 ? 15.934 -16.849 -14.333 1.00 68.75 90 GLU A O 1
ATOM 723 N N . ARG A 1 91 ? 14.920 -16.702 -12.328 1.00 69.25 91 ARG A N 1
ATOM 724 C CA . ARG A 1 91 ? 15.144 -15.266 -12.149 1.00 69.25 91 ARG A CA 1
ATOM 725 C C . ARG A 1 91 ? 16.620 -14.908 -12.146 1.00 69.25 91 ARG A C 1
ATOM 727 O O . ARG A 1 91 ? 17.007 -14.005 -12.878 1.00 69.25 91 ARG A O 1
ATOM 734 N N . ALA A 1 92 ? 17.442 -15.638 -11.392 1.00 68.62 92 ALA A N 1
ATOM 735 C CA . ALA A 1 92 ? 18.885 -15.417 -11.362 1.00 68.62 92 ALA A CA 1
ATOM 736 C C . ALA A 1 92 ? 19.513 -15.584 -12.755 1.00 68.62 92 ALA A C 1
ATOM 738 O O . ALA A 1 92 ? 20.240 -14.705 -13.205 1.00 68.62 92 ALA A O 1
ATOM 739 N N . LYS A 1 93 ? 19.146 -16.640 -13.495 1.00 71.44 93 LYS A N 1
ATOM 740 C CA . LYS A 1 93 ? 19.625 -16.858 -14.872 1.00 71.44 93 LYS A CA 1
ATOM 741 C C . LYS A 1 93 ? 19.197 -15.750 -15.834 1.00 71.44 93 LYS A C 1
ATOM 743 O O . LYS A 1 93 ? 19.992 -15.317 -16.661 1.00 71.44 93 LYS A O 1
ATOM 748 N N . LEU A 1 94 ? 17.951 -15.289 -15.742 1.00 68.31 94 LEU A N 1
ATOM 749 C CA . LEU A 1 94 ? 17.440 -14.202 -16.581 1.00 68.31 94 LEU A CA 1
ATOM 750 C C . LEU A 1 94 ? 18.085 -12.856 -16.227 1.00 68.31 94 LEU A C 1
ATOM 752 O O . LEU A 1 94 ? 18.299 -12.029 -17.112 1.00 68.31 94 LEU A O 1
ATOM 756 N N . MET A 1 95 ? 18.433 -12.642 -14.957 1.00 68.00 95 MET A N 1
ATOM 757 C CA . MET A 1 95 ? 19.184 -11.467 -14.511 1.00 68.00 95 MET A CA 1
ATOM 758 C C . MET A 1 95 ? 20.640 -11.512 -14.978 1.00 68.00 95 MET A C 1
ATOM 760 O O . MET A 1 95 ? 21.117 -10.518 -15.517 1.00 68.00 95 MET A O 1
ATOM 764 N N . GLU A 1 96 ? 21.321 -12.655 -14.853 1.00 68.50 96 GLU A N 1
ATOM 765 C CA . GLU A 1 96 ? 22.676 -12.867 -15.391 1.00 68.50 96 GLU A CA 1
ATOM 766 C C . GLU A 1 96 ? 22.716 -12.680 -16.912 1.00 68.50 96 GLU A C 1
ATOM 768 O O . GLU A 1 96 ? 23.656 -12.100 -17.453 1.00 68.50 96 GLU A O 1
ATOM 773 N N . ALA A 1 97 ? 21.662 -13.110 -17.610 1.00 66.81 97 ALA A N 1
ATOM 774 C CA . ALA A 1 97 ? 21.504 -12.896 -19.043 1.00 66.81 97 ALA A CA 1
ATOM 775 C C . ALA A 1 97 ? 21.114 -11.451 -19.417 1.00 66.81 97 ALA A C 1
ATOM 777 O O . ALA A 1 97 ? 21.001 -11.148 -20.605 1.00 66.81 97 ALA A O 1
ATOM 778 N N . ASN A 1 98 ? 20.893 -10.561 -18.439 1.00 67.25 98 ASN A N 1
ATOM 779 C CA . ASN A 1 98 ? 20.371 -9.200 -18.617 1.00 67.25 98 ASN A CA 1
ATOM 780 C C . ASN A 1 98 ? 19.041 -9.152 -19.406 1.00 67.25 98 ASN A C 1
ATOM 782 O O . ASN A 1 98 ? 18.750 -8.200 -20.129 1.00 67.25 98 ASN A O 1
ATOM 786 N N . GLN A 1 99 ? 18.243 -10.213 -19.285 1.00 67.75 99 GLN A N 1
ATOM 787 C CA . GLN A 1 99 ? 16.946 -10.405 -19.942 1.00 67.75 99 GLN A CA 1
ATOM 788 C C . GLN A 1 99 ? 15.766 -10.228 -18.975 1.00 67.75 99 GLN A C 1
ATOM 790 O O . GLN A 1 99 ? 14.614 -10.314 -19.396 1.00 67.75 99 GLN A O 1
ATOM 795 N N . TRP A 1 100 ? 16.028 -9.959 -17.690 1.00 68.94 100 TRP A N 1
ATOM 796 C CA . TRP A 1 100 ? 15.011 -9.629 -16.687 1.00 68.94 100 TRP A CA 1
ATOM 797 C C . TRP A 1 100 ? 14.498 -8.191 -16.866 1.00 68.94 100 TRP A C 1
ATOM 799 O O . TRP A 1 100 ? 14.766 -7.298 -16.068 1.00 68.94 100 TRP A O 1
ATOM 809 N N . SER A 1 101 ? 13.790 -7.962 -17.967 1.00 70.19 101 SER A N 1
ATOM 810 C CA . SER A 1 101 ? 13.070 -6.731 -18.282 1.00 70.19 101 SER A CA 1
ATOM 811 C C . SER A 1 101 ? 11.827 -7.081 -19.098 1.00 70.19 101 SER A C 1
ATOM 813 O O . SER A 1 101 ? 11.745 -8.166 -19.678 1.00 70.19 101 SER A O 1
ATOM 815 N N . ILE A 1 102 ? 10.854 -6.171 -19.174 1.00 69.25 102 ILE A N 1
ATOM 816 C CA . ILE A 1 102 ? 9.629 -6.392 -19.967 1.00 69.25 102 ILE A CA 1
ATOM 817 C C . ILE A 1 102 ? 9.975 -6.743 -21.422 1.00 69.25 102 ILE A C 1
ATOM 819 O O . ILE A 1 102 ? 9.420 -7.679 -21.991 1.00 69.25 102 ILE A O 1
ATOM 823 N N . GLU A 1 103 ? 10.950 -6.045 -22.004 1.00 69.69 103 GLU A N 1
ATOM 824 C CA . GLU A 1 103 ? 11.412 -6.288 -23.373 1.00 69.69 103 GLU A CA 1
ATOM 825 C C . GLU A 1 103 ? 12.087 -7.661 -23.523 1.00 69.69 103 GLU A C 1
ATOM 827 O O . GLU A 1 103 ? 11.860 -8.353 -24.516 1.00 69.69 103 GLU A O 1
ATOM 832 N N . GLY A 1 104 ? 12.871 -8.085 -22.524 1.00 64.75 104 GLY A N 1
ATOM 833 C CA . GLY A 1 104 ? 13.538 -9.388 -22.517 1.00 64.75 104 GLY A CA 1
ATOM 834 C C . GLY A 1 104 ? 12.570 -10.563 -22.363 1.00 64.75 104 GLY A C 1
ATOM 835 O O . GLY A 1 104 ? 12.707 -11.564 -23.066 1.00 64.75 104 GLY A O 1
ATOM 836 N N . LEU A 1 105 ? 11.543 -10.426 -21.520 1.00 69.38 105 LEU A N 1
ATOM 837 C CA . LEU A 1 105 ? 10.514 -11.454 -21.321 1.00 69.38 105 LEU A CA 1
ATOM 838 C C . LEU A 1 105 ? 9.599 -11.615 -22.540 1.00 69.38 105 LEU A C 1
ATOM 840 O O . LEU A 1 105 ? 9.245 -12.742 -22.897 1.00 69.38 105 LEU A O 1
ATOM 844 N N . ILE A 1 106 ? 9.270 -10.506 -23.212 1.00 71.75 106 ILE A N 1
ATOM 845 C CA . ILE A 1 106 ? 8.528 -10.530 -24.479 1.00 71.75 106 ILE A CA 1
ATOM 846 C C . ILE A 1 106 ? 9.378 -11.192 -25.570 1.00 71.75 106 ILE A C 1
ATOM 848 O O . ILE A 1 106 ? 8.885 -12.052 -26.294 1.00 71.75 106 ILE A O 1
ATOM 852 N N . ALA A 1 107 ? 10.668 -10.848 -25.668 1.00 65.19 107 ALA A N 1
ATOM 853 C CA . ALA A 1 107 ? 11.574 -11.449 -26.648 1.00 65.19 107 ALA A CA 1
ATOM 854 C C . ALA A 1 107 ? 11.795 -12.956 -26.419 1.00 65.19 107 ALA A C 1
ATOM 856 O 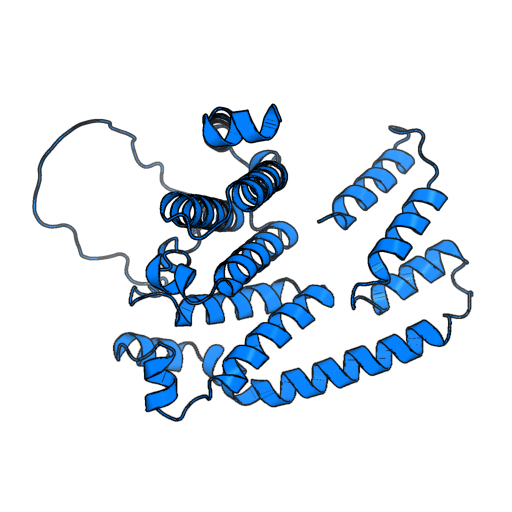O . ALA A 1 107 ? 11.992 -13.704 -27.378 1.00 65.19 107 ALA A O 1
ATOM 857 N N . ALA A 1 108 ? 11.737 -13.408 -25.165 1.00 61.91 108 ALA A N 1
ATOM 858 C CA . ALA A 1 108 ? 11.845 -14.815 -24.796 1.00 61.91 108 ALA A CA 1
ATOM 859 C C . ALA A 1 108 ? 10.525 -15.605 -24.956 1.00 61.91 108 ALA A C 1
ATOM 861 O O . ALA A 1 108 ? 10.524 -16.812 -24.718 1.00 61.91 108 ALA A O 1
ATOM 862 N N . ASN A 1 109 ? 9.418 -14.963 -25.375 1.00 61.28 109 ASN A N 1
ATOM 863 C CA . ASN A 1 109 ? 8.063 -15.540 -25.447 1.00 61.28 109 ASN A CA 1
ATOM 864 C C . ASN A 1 109 ? 7.571 -16.150 -24.119 1.00 61.28 109 ASN A C 1
ATOM 866 O O . ASN A 1 109 ? 6.716 -17.034 -24.120 1.00 61.28 109 ASN A O 1
ATOM 870 N N . VAL A 1 110 ? 8.104 -15.689 -22.986 1.00 62.06 110 VAL A N 1
ATOM 871 C CA . VAL A 1 110 ? 7.750 -16.226 -21.665 1.00 62.06 110 VAL A CA 1
ATOM 872 C C . VAL A 1 110 ? 6.470 -15.572 -21.139 1.00 62.06 110 VAL A C 1
ATOM 874 O O . VAL A 1 110 ? 5.741 -16.177 -20.360 1.00 62.06 110 VAL A O 1
ATOM 877 N N . THR A 1 111 ? 6.169 -14.327 -21.531 1.00 63.69 111 THR A N 1
ATOM 878 C CA . THR A 1 111 ? 5.020 -13.579 -20.988 1.00 63.69 111 THR A CA 1
ATOM 879 C C . THR A 1 111 ? 4.532 -12.505 -21.965 1.00 63.69 111 THR A C 1
ATOM 881 O O . THR A 1 111 ? 5.325 -11.912 -22.697 1.00 63.69 111 THR A O 1
ATOM 884 N N . THR A 1 112 ? 3.226 -12.222 -21.966 1.00 73.25 112 THR A N 1
ATOM 885 C CA . THR A 1 112 ? 2.629 -11.084 -22.686 1.00 73.25 112 THR A CA 1
ATOM 886 C C . THR A 1 112 ? 2.441 -9.879 -21.758 1.00 73.25 112 THR A C 1
ATOM 888 O O . THR A 1 112 ? 2.271 -10.027 -20.549 1.00 73.25 112 THR A O 1
ATOM 891 N N . LEU A 1 113 ? 2.416 -8.663 -22.317 1.00 76.19 113 LEU A N 1
ATOM 892 C CA . LEU A 1 113 ? 2.131 -7.441 -21.548 1.00 76.19 113 LEU A CA 1
ATOM 893 C C . LEU A 1 113 ? 0.788 -7.526 -20.793 1.00 76.19 113 LEU A C 1
ATOM 895 O O . LEU A 1 113 ? 0.656 -6.995 -19.694 1.00 76.19 113 LEU A O 1
ATOM 899 N N . GLU A 1 114 ? -0.181 -8.252 -21.353 1.00 78.88 114 GLU A N 1
ATOM 900 C CA . GLU A 1 114 ? -1.494 -8.486 -20.744 1.00 78.88 114 GLU A CA 1
ATOM 901 C C . GLU A 1 114 ? -1.400 -9.277 -19.434 1.00 78.88 114 GLU A C 1
ATOM 903 O O . GLU A 1 114 ? -2.070 -8.921 -18.468 1.00 78.88 114 GLU A O 1
ATOM 908 N N . VAL A 1 115 ? -0.532 -10.293 -19.361 1.00 81.75 115 VAL A N 1
ATOM 909 C CA . VAL A 1 115 ? -0.318 -11.079 -18.133 1.00 81.75 115 VAL A CA 1
ATOM 910 C C . VAL A 1 115 ? 0.365 -10.236 -17.055 1.00 81.75 115 VAL A C 1
ATOM 912 O O . VAL A 1 115 ? 0.026 -10.353 -15.883 1.00 81.75 115 VAL A O 1
ATOM 915 N N . ILE A 1 116 ? 1.267 -9.324 -17.431 1.00 80.38 116 ILE A N 1
ATOM 916 C CA . ILE A 1 116 ? 1.916 -8.398 -16.484 1.00 80.38 116 ILE A CA 1
ATOM 917 C C . ILE A 1 116 ? 0.891 -7.414 -15.894 1.00 80.38 116 ILE A C 1
ATOM 919 O O . ILE A 1 116 ? 0.857 -7.187 -14.680 1.00 80.38 116 ILE A O 1
ATOM 923 N N . ASP A 1 117 ? 0.015 -6.857 -16.733 1.00 82.56 117 ASP A N 1
ATOM 924 C CA . ASP A 1 117 ? -1.080 -5.994 -16.280 1.00 82.56 117 ASP A CA 1
ATOM 925 C C . ASP A 1 117 ? -2.100 -6.764 -15.418 1.00 82.56 117 ASP A C 1
ATOM 927 O O . ASP A 1 117 ? -2.622 -6.211 -14.442 1.00 82.56 117 ASP A O 1
ATOM 931 N N . LEU A 1 118 ? -2.368 -8.034 -15.744 1.00 85.81 118 LEU A N 1
ATOM 932 C CA . LEU A 1 118 ? -3.209 -8.938 -14.955 1.00 85.81 118 LEU A CA 1
ATOM 933 C C . LEU A 1 118 ? -2.574 -9.234 -13.590 1.00 85.81 118 LEU A C 1
ATOM 935 O O . LEU A 1 118 ? -3.253 -9.153 -12.570 1.00 85.81 118 LEU A O 1
ATOM 939 N N . TYR A 1 119 ? -1.262 -9.469 -13.548 1.00 86.62 119 TYR A N 1
ATOM 940 C CA . TYR A 1 119 ? -0.506 -9.727 -12.324 1.00 86.62 119 TYR A CA 1
ATOM 941 C C . TYR A 1 119 ? -0.550 -8.532 -11.364 1.00 86.62 119 TYR A C 1
ATOM 943 O O . TYR A 1 119 ? -0.751 -8.695 -10.160 1.00 86.62 119 TYR A O 1
ATOM 951 N N . ARG A 1 120 ? -0.473 -7.303 -11.893 1.00 87.94 120 ARG A N 1
ATOM 952 C CA . ARG A 1 120 ? -0.687 -6.077 -11.105 1.00 87.94 120 ARG A CA 1
ATOM 953 C C . ARG A 1 120 ? -2.114 -5.983 -10.558 1.00 87.94 120 ARG A C 1
ATOM 955 O O . ARG A 1 120 ? -2.309 -5.577 -9.412 1.00 87.94 120 ARG A O 1
ATOM 962 N N . GLN A 1 121 ? -3.119 -6.335 -11.362 1.00 88.44 121 GLN A N 1
ATOM 963 C CA . GLN A 1 121 ? -4.518 -6.356 -10.916 1.00 88.44 121 GLN A CA 1
ATOM 964 C C . GLN A 1 121 ? -4.752 -7.414 -9.837 1.00 88.44 121 GLN A C 1
ATOM 966 O O . GLN A 1 121 ? -5.442 -7.123 -8.864 1.00 88.44 121 GLN A O 1
ATOM 971 N N . LEU A 1 122 ? -4.133 -8.588 -9.965 1.00 89.56 122 LEU A N 1
ATOM 972 C CA . LEU A 1 122 ? -4.156 -9.640 -8.954 1.00 89.56 122 LEU A CA 1
ATOM 973 C C . LEU A 1 122 ? -3.478 -9.173 -7.658 1.00 89.56 122 LEU A C 1
ATOM 975 O O . LEU A 1 122 ? -4.047 -9.345 -6.586 1.00 89.56 122 LEU A O 1
ATOM 979 N N . ALA A 1 123 ? -2.329 -8.492 -7.735 1.00 89.44 123 ALA A N 1
ATOM 980 C CA . ALA A 1 123 ? -1.670 -7.921 -6.558 1.00 89.44 123 ALA A CA 1
ATOM 981 C C . ALA A 1 123 ? -2.560 -6.899 -5.830 1.00 89.44 123 ALA A C 1
ATOM 983 O O . ALA A 1 123 ? -2.657 -6.925 -4.601 1.00 89.44 123 ALA A O 1
ATOM 984 N N . LYS A 1 124 ? -3.256 -6.034 -6.581 1.00 90.50 124 LYS A N 1
ATOM 985 C CA . LYS A 1 124 ? -4.258 -5.114 -6.025 1.00 90.50 124 LYS A CA 1
ATOM 986 C C . LYS A 1 124 ? -5.443 -5.869 -5.415 1.00 90.50 124 LYS A C 1
ATOM 988 O O . LYS A 1 124 ? -5.921 -5.494 -4.354 1.00 90.50 124 LYS A O 1
ATOM 993 N N . PHE A 1 125 ? -5.902 -6.937 -6.057 1.00 90.56 125 PHE A N 1
ATOM 994 C CA . PHE A 1 125 ? -7.009 -7.737 -5.546 1.00 90.56 125 PHE A CA 1
ATOM 995 C C . PHE A 1 125 ? -6.648 -8.429 -4.225 1.00 90.56 125 PHE A C 1
ATOM 997 O O . PHE A 1 125 ? -7.421 -8.362 -3.275 1.00 90.56 125 PHE A O 1
ATOM 1004 N N . ASN A 1 126 ? -5.444 -9.004 -4.127 1.00 89.44 126 ASN A N 1
ATOM 1005 C CA . ASN A 1 126 ? -4.911 -9.575 -2.887 1.00 89.44 126 ASN A CA 1
ATOM 1006 C C . ASN A 1 126 ? -4.800 -8.521 -1.776 1.00 89.44 126 ASN A C 1
ATOM 1008 O O . ASN A 1 126 ? -5.169 -8.796 -0.636 1.00 89.44 126 ASN A O 1
ATOM 1012 N N . TYR A 1 127 ? -4.386 -7.294 -2.117 1.00 90.12 127 TYR A N 1
ATOM 1013 C CA . TYR A 1 127 ? -4.390 -6.167 -1.181 1.00 90.12 127 TYR A CA 1
ATOM 1014 C C . TYR A 1 127 ? -5.798 -5.864 -0.648 1.00 90.12 127 TYR A C 1
ATOM 1016 O O . TYR A 1 127 ? -5.991 -5.748 0.560 1.00 90.12 127 TYR A O 1
ATOM 1024 N N . ASP A 1 128 ? -6.790 -5.781 -1.539 1.00 88.31 128 ASP A N 1
ATOM 1025 C CA . ASP A 1 128 ? -8.184 -5.501 -1.174 1.00 88.31 128 ASP A CA 1
ATOM 1026 C C . ASP A 1 128 ? -8.838 -6.650 -0.383 1.00 88.31 128 ASP A C 1
ATOM 1028 O O . ASP A 1 128 ? -9.821 -6.415 0.324 1.00 88.31 128 ASP A O 1
ATOM 1032 N N . CYS A 1 129 ? -8.310 -7.874 -0.500 1.00 86.38 129 CYS A N 1
ATOM 1033 C CA . CYS A 1 129 ? -8.703 -9.047 0.288 1.00 86.38 129 CYS A CA 1
ATOM 1034 C C . CYS A 1 129 ? -7.994 -9.124 1.652 1.00 86.38 129 CYS A C 1
ATOM 1036 O O . CYS A 1 129 ? -8.340 -9.977 2.464 1.00 86.38 129 CYS A O 1
ATOM 1038 N N . GLY A 1 130 ? -7.023 -8.245 1.918 1.00 85.75 130 GLY A N 1
ATOM 1039 C CA . GLY A 1 130 ? -6.271 -8.209 3.174 1.00 85.75 130 GLY A CA 1
ATOM 1040 C C . GLY A 1 130 ? -5.023 -9.098 3.211 1.00 85.75 130 GLY A C 1
ATOM 1041 O O . GLY A 1 130 ? -4.362 -9.156 4.248 1.00 85.75 130 GLY A O 1
ATOM 1042 N N . ASP A 1 131 ? -4.650 -9.752 2.105 1.00 88.56 131 ASP A N 1
ATOM 1043 C CA . ASP A 1 131 ? -3.368 -10.457 1.991 1.00 88.56 131 ASP A CA 1
ATOM 1044 C C . ASP A 1 131 ? -2.265 -9.489 1.539 1.00 88.56 131 ASP A C 1
ATOM 1046 O O . ASP A 1 131 ? -1.887 -9.387 0.365 1.00 88.56 131 ASP A O 1
ATOM 1050 N N . TYR A 1 132 ? -1.744 -8.743 2.512 1.00 90.50 132 TYR A N 1
ATOM 1051 C CA . TYR A 1 132 ? -0.690 -7.758 2.281 1.00 90.50 132 TYR A CA 1
ATOM 1052 C C . TYR A 1 132 ? 0.669 -8.398 1.976 1.00 90.50 132 TYR A C 1
ATOM 1054 O O . TYR A 1 132 ? 1.493 -7.776 1.307 1.00 90.50 132 TYR A O 1
ATOM 1062 N N . GLN A 1 133 ? 0.905 -9.630 2.438 1.00 89.00 133 GLN A N 1
ATOM 1063 C CA . GLN A 1 133 ? 2.175 -10.336 2.281 1.00 89.00 133 GLN A CA 1
ATOM 1064 C C . GLN A 1 133 ? 2.371 -10.768 0.828 1.00 89.00 133 GLN A C 1
ATOM 1066 O O . GLN A 1 133 ? 3.341 -10.358 0.186 1.00 89.00 133 GLN A O 1
ATOM 1071 N N . THR A 1 134 ? 1.406 -11.512 0.285 1.00 88.94 134 THR A N 1
ATOM 1072 C CA . THR A 1 134 ? 1.429 -11.932 -1.120 1.00 88.94 134 THR A CA 1
ATOM 1073 C C . THR A 1 134 ? 1.401 -10.711 -2.034 1.00 88.94 134 THR A C 1
ATOM 1075 O O . THR A 1 134 ? 2.192 -10.618 -2.971 1.00 88.94 134 THR A O 1
ATOM 1078 N N . SER A 1 135 ? 0.562 -9.713 -1.726 1.00 89.19 135 SER A N 1
ATOM 1079 C CA . SER A 1 135 ? 0.509 -8.471 -2.503 1.00 89.19 135 SER A CA 1
ATOM 1080 C C . SER A 1 135 ? 1.868 -7.763 -2.557 1.00 89.19 135 SER A C 1
ATOM 1082 O O . SER A 1 135 ? 2.331 -7.398 -3.638 1.00 89.19 135 SER A O 1
ATOM 1084 N N . ARG A 1 136 ? 2.563 -7.618 -1.420 1.00 87.50 136 ARG A N 1
ATOM 1085 C CA . ARG A 1 136 ? 3.901 -7.013 -1.366 1.00 87.50 136 ARG A CA 1
ATOM 1086 C C . ARG A 1 136 ? 4.895 -7.747 -2.260 1.00 87.50 136 ARG A C 1
ATOM 1088 O O . ARG A 1 136 ? 5.619 -7.102 -3.020 1.00 87.50 136 ARG A O 1
ATOM 1095 N N . ASP A 1 137 ? 4.944 -9.070 -2.156 1.00 86.25 137 ASP A N 1
ATOM 1096 C CA . ASP A 1 137 ? 5.913 -9.889 -2.882 1.00 86.25 137 ASP A CA 1
ATOM 1097 C C . ASP A 1 137 ? 5.638 -9.836 -4.400 1.00 86.25 137 ASP A C 1
ATOM 1099 O O . ASP A 1 137 ? 6.564 -9.671 -5.200 1.00 86.25 137 ASP A O 1
ATOM 1103 N N . MET A 1 138 ? 4.363 -9.810 -4.801 1.00 86.56 138 MET A N 1
ATOM 1104 C CA . MET A 1 138 ? 3.958 -9.583 -6.190 1.00 86.56 138 MET A CA 1
ATOM 1105 C C . MET A 1 138 ? 4.339 -8.185 -6.702 1.00 86.56 138 MET A C 1
ATOM 1107 O O . MET A 1 138 ? 4.927 -8.057 -7.779 1.00 86.56 138 MET A O 1
ATOM 1111 N N . LEU A 1 139 ? 4.059 -7.121 -5.941 1.00 87.06 139 LEU A N 1
ATOM 1112 C CA . LEU A 1 139 ? 4.433 -5.751 -6.324 1.00 87.06 139 LEU A CA 1
ATOM 1113 C C . LEU A 1 139 ? 5.955 -5.584 -6.404 1.00 87.06 139 LEU A C 1
ATOM 1115 O O . LEU A 1 139 ? 6.453 -4.850 -7.254 1.00 87.06 139 LEU A O 1
ATOM 1119 N N . ASN A 1 140 ? 6.707 -6.281 -5.553 1.00 83.88 140 ASN A N 1
ATOM 1120 C CA . ASN A 1 140 ? 8.164 -6.312 -5.601 1.00 83.88 140 ASN A CA 1
ATOM 1121 C C . ASN A 1 140 ? 8.666 -6.907 -6.927 1.00 83.88 140 ASN A C 1
ATOM 1123 O O . ASN A 1 140 ? 9.487 -6.292 -7.609 1.00 83.88 140 ASN A O 1
ATOM 1127 N N . VAL A 1 141 ? 8.122 -8.055 -7.338 1.00 82.50 141 VAL A N 1
ATOM 1128 C CA . VAL A 1 141 ? 8.438 -8.658 -8.641 1.00 82.50 141 VAL A CA 1
ATOM 1129 C C . VAL A 1 141 ? 8.122 -7.682 -9.764 1.00 82.50 141 VAL A C 1
ATOM 1131 O O . VAL A 1 141 ? 8.995 -7.425 -10.589 1.00 82.50 141 VAL A O 1
ATOM 1134 N N . TYR A 1 142 ? 6.925 -7.093 -9.756 1.00 83.31 142 TYR A N 1
ATOM 1135 C CA . TYR A 1 142 ? 6.507 -6.120 -10.762 1.00 83.31 142 TYR A CA 1
ATOM 1136 C C . TYR A 1 142 ? 7.503 -4.954 -10.862 1.00 83.31 142 TYR A C 1
ATOM 1138 O O . TYR A 1 142 ? 8.008 -4.665 -11.941 1.00 83.31 142 TYR A O 1
ATOM 1146 N N . LEU A 1 143 ? 7.875 -4.338 -9.735 1.00 80.38 143 LEU A N 1
ATOM 1147 C CA . LEU A 1 143 ? 8.872 -3.262 -9.698 1.00 80.38 143 LEU A CA 1
ATOM 1148 C C . LEU A 1 143 ? 10.244 -3.714 -10.212 1.00 80.38 143 LEU A C 1
ATOM 1150 O O . LEU A 1 143 ? 10.904 -2.964 -10.927 1.00 80.38 143 LEU A O 1
ATOM 1154 N N . SER A 1 144 ? 10.658 -4.946 -9.907 1.00 77.19 144 SER A N 1
ATOM 1155 C CA . SER A 1 144 ? 11.944 -5.486 -10.361 1.00 77.19 144 SER A CA 1
ATOM 1156 C C . SER A 1 144 ? 12.039 -5.656 -11.881 1.00 77.19 144 SER A C 1
ATOM 1158 O O . SER A 1 144 ? 13.142 -5.625 -12.411 1.00 77.19 144 SER A O 1
ATOM 1160 N N . LEU A 1 145 ? 10.911 -5.804 -12.587 1.00 75.19 145 LEU A N 1
ATOM 1161 C CA . LEU A 1 145 ? 10.876 -5.855 -14.059 1.00 75.19 145 LEU A CA 1
ATOM 1162 C C . LEU A 1 145 ? 11.133 -4.489 -14.701 1.00 75.19 145 LEU A C 1
ATOM 1164 O O . LEU A 1 145 ? 11.565 -4.405 -15.851 1.00 75.19 145 LEU A O 1
ATOM 1168 N N . HIS A 1 146 ? 10.806 -3.429 -13.964 1.00 72.06 146 HIS A N 1
ATOM 1169 C CA . HIS A 1 146 ? 10.947 -2.038 -14.376 1.00 72.06 146 HIS A CA 1
ATOM 1170 C C . HIS A 1 146 ? 12.275 -1.421 -13.909 1.00 72.06 146 HIS A C 1
ATOM 1172 O O . HIS A 1 146 ? 12.685 -0.378 -14.424 1.00 72.06 146 HIS A O 1
ATOM 1178 N N . ALA A 1 147 ? 12.951 -2.048 -12.943 1.00 64.06 147 ALA A N 1
ATOM 1179 C CA . ALA A 1 147 ? 14.267 -1.631 -12.485 1.00 64.06 147 ALA A CA 1
ATOM 1180 C C . ALA A 1 147 ? 15.314 -1.881 -13.583 1.00 64.06 147 ALA A C 1
ATOM 1182 O O . ALA A 1 147 ? 15.439 -2.981 -14.121 1.00 64.06 147 ALA A O 1
ATOM 1183 N N . VAL A 1 148 ? 16.079 -0.845 -13.927 1.00 52.84 148 VAL A N 1
ATOM 1184 C CA . VAL A 1 148 ? 17.185 -0.962 -14.885 1.00 52.84 148 VAL A CA 1
ATOM 1185 C C . VAL A 1 148 ? 18.328 -1.715 -14.202 1.00 52.84 148 VAL A C 1
ATOM 1187 O O . VAL A 1 148 ? 18.753 -1.309 -13.125 1.00 52.84 148 VAL A O 1
ATOM 1190 N N . GLY A 1 149 ? 18.779 -2.807 -14.834 1.00 47.22 149 GLY A N 1
ATOM 1191 C CA . GLY A 1 149 ? 19.837 -3.739 -14.414 1.00 47.22 149 GLY A CA 1
ATOM 1192 C C . GLY A 1 149 ? 20.691 -3.313 -13.215 1.00 47.22 149 GLY A C 1
ATOM 1193 O O . GLY A 1 149 ? 21.565 -2.457 -13.332 1.00 47.22 149 GLY A O 1
ATOM 1194 N N . GLY A 1 150 ? 20.454 -3.971 -12.080 1.00 35.84 150 GLY A N 1
ATOM 1195 C CA . GLY A 1 150 ? 21.174 -3.759 -10.827 1.00 35.84 150 GLY A CA 1
ATOM 1196 C C . GLY A 1 150 ? 20.812 -4.819 -9.790 1.00 35.84 150 GLY A C 1
ATOM 1197 O O . GLY A 1 150 ? 20.071 -4.549 -8.853 1.00 35.84 150 GLY A O 1
ATOM 1198 N N . THR A 1 151 ? 21.303 -6.034 -10.031 1.00 33.31 151 THR A N 1
ATOM 1199 C CA . THR A 1 151 ? 21.645 -7.088 -9.061 1.00 33.31 151 THR A CA 1
ATOM 1200 C C . THR A 1 151 ? 20.700 -7.278 -7.863 1.00 33.31 151 THR A C 1
ATOM 1202 O O . THR A 1 151 ? 20.790 -6.597 -6.839 1.00 33.31 151 THR A O 1
ATOM 1205 N N . LEU A 1 152 ? 19.879 -8.332 -7.915 1.00 38.16 152 LEU A N 1
ATOM 1206 C CA . LEU A 1 152 ? 19.517 -9.037 -6.688 1.00 38.16 152 LEU A CA 1
ATOM 1207 C C . LEU A 1 152 ? 20.783 -9.746 -6.200 1.00 38.16 152 LEU A C 1
ATOM 1209 O O . LEU A 1 152 ? 21.078 -10.854 -6.636 1.00 38.16 152 LEU A O 1
ATOM 1213 N N . VAL A 1 153 ? 21.569 -9.091 -5.346 1.00 33.12 153 VAL A N 1
ATOM 1214 C CA . VAL A 1 153 ? 22.663 -9.779 -4.657 1.00 33.12 153 VAL A CA 1
ATOM 1215 C C . VAL A 1 153 ? 22.012 -10.792 -3.719 1.00 33.12 153 VAL A C 1
ATOM 1217 O O . VAL A 1 153 ? 21.378 -10.433 -2.722 1.00 33.12 153 VAL A O 1
ATOM 1220 N N . SER A 1 154 ? 22.118 -12.068 -4.088 1.00 27.59 154 SER A N 1
ATOM 1221 C CA . SER A 1 154 ? 21.965 -13.193 -3.173 1.00 27.59 154 SER A CA 1
ATOM 1222 C C . SER A 1 154 ? 22.824 -12.939 -1.939 1.00 27.59 154 SER A C 1
ATOM 1224 O O . SER A 1 154 ? 23.918 -12.396 -2.044 1.00 27.59 154 SER A O 1
ATOM 1226 N N . LYS A 1 155 ? 22.333 -13.339 -0.767 1.00 29.59 155 LYS A N 1
ATOM 1227 C CA . LYS A 1 155 ? 22.925 -13.109 0.564 1.00 29.59 155 LYS A CA 1
ATOM 1228 C C . LYS A 1 155 ? 24.385 -13.579 0.776 1.00 29.59 155 LYS A C 1
ATOM 1230 O O . LYS A 1 155 ? 24.848 -13.502 1.910 1.00 29.59 155 LYS A O 1
ATOM 1235 N N . ASP A 1 156 ? 25.116 -13.999 -0.253 1.00 26.64 156 ASP A N 1
ATOM 1236 C CA . ASP A 1 156 ? 26.384 -14.719 -0.120 1.00 26.64 156 ASP A CA 1
ATOM 1237 C C . ASP A 1 156 ? 27.648 -13.961 -0.567 1.00 26.64 156 ASP A C 1
ATOM 1239 O O . ASP A 1 156 ? 28.736 -14.336 -0.133 1.00 26.64 156 ASP A O 1
ATOM 1243 N N . ASP A 1 157 ? 27.564 -12.837 -1.286 1.00 28.12 157 ASP A N 1
ATOM 1244 C CA . ASP A 1 157 ? 28.776 -12.152 -1.774 1.00 28.12 157 ASP A CA 1
ATOM 1245 C C . ASP A 1 157 ? 29.162 -10.935 -0.919 1.00 28.12 157 ASP A C 1
ATOM 1247 O O . ASP A 1 157 ? 29.122 -9.779 -1.335 1.00 28.12 157 ASP A O 1
ATOM 1251 N N . LYS A 1 158 ? 29.579 -11.208 0.324 1.00 30.00 158 LYS A N 1
ATOM 1252 C CA . LYS A 1 158 ? 30.513 -10.338 1.058 1.00 30.00 158 LYS A CA 1
ATOM 1253 C C . LYS A 1 158 ? 31.921 -10.889 0.879 1.00 30.00 158 LYS A C 1
ATOM 1255 O O . LYS A 1 158 ? 32.408 -11.598 1.759 1.00 30.00 158 LYS A O 1
ATOM 1260 N N . LYS A 1 159 ? 32.572 -10.566 -0.233 1.00 28.20 159 LYS A N 1
ATOM 1261 C CA . LYS A 1 159 ? 34.035 -10.503 -0.354 1.00 28.20 159 LYS A CA 1
ATOM 1262 C C . LYS A 1 159 ? 34.377 -9.971 -1.736 1.00 28.20 159 LYS A C 1
ATOM 1264 O O . LYS A 1 159 ? 33.812 -10.432 -2.710 1.00 28.20 159 LYS A O 1
ATOM 1269 N N . GLU A 1 160 ? 35.348 -9.069 -1.759 1.00 27.69 160 GLU A N 1
ATOM 1270 C CA . GLU A 1 160 ? 36.014 -8.553 -2.958 1.00 27.69 160 GLU A CA 1
ATOM 1271 C C . GLU A 1 160 ? 35.273 -7.419 -3.664 1.00 27.69 160 GLU A C 1
ATOM 1273 O O . GLU A 1 160 ? 34.573 -7.625 -4.639 1.00 27.69 160 GLU A O 1
ATOM 1278 N N . GLU A 1 161 ? 35.493 -6.197 -3.172 1.00 25.84 161 GLU A N 1
ATOM 1279 C CA . GLU A 1 161 ? 35.896 -5.062 -4.019 1.00 25.84 161 GLU A CA 1
ATOM 1280 C C . GLU A 1 161 ? 36.393 -3.902 -3.126 1.00 25.84 161 GLU A C 1
ATOM 1282 O O . GLU A 1 161 ? 35.848 -2.804 -3.084 1.00 25.84 161 GLU A O 1
ATOM 1287 N N . GLU A 1 162 ? 37.465 -4.156 -2.366 1.00 29.02 162 GLU A N 1
ATOM 1288 C CA . GLU A 1 162 ? 38.372 -3.096 -1.907 1.00 29.02 162 GLU A CA 1
ATOM 1289 C C . GLU A 1 162 ? 39.585 -3.092 -2.842 1.00 29.02 162 GLU A C 1
ATOM 1291 O O . GLU A 1 162 ? 40.540 -3.818 -2.592 1.00 29.02 162 GLU A O 1
ATOM 1296 N N . ASP A 1 163 ? 39.574 -2.294 -3.914 1.00 24.16 163 ASP A N 1
ATOM 1297 C CA . ASP A 1 163 ? 40.786 -1.548 -4.266 1.00 24.16 163 ASP A CA 1
ATOM 1298 C C . ASP A 1 163 ? 40.544 -0.406 -5.269 1.00 24.16 163 ASP A C 1
ATOM 1300 O O . ASP A 1 163 ? 39.906 -0.564 -6.304 1.00 24.16 163 ASP A O 1
ATOM 1304 N N . ASN A 1 164 ? 41.214 0.715 -4.994 1.00 25.00 164 ASN A N 1
ATOM 1305 C CA . ASN A 1 164 ? 41.504 1.858 -5.870 1.00 25.00 164 ASN A CA 1
ATOM 1306 C C . ASN A 1 164 ? 40.455 2.978 -6.117 1.00 25.00 164 ASN A C 1
ATOM 1308 O O . ASN A 1 164 ? 39.853 3.086 -7.180 1.00 25.00 164 ASN A O 1
ATOM 1312 N N . ARG A 1 165 ? 40.556 4.016 -5.258 1.00 25.25 165 ARG A N 1
ATOM 1313 C CA . ARG A 1 165 ? 41.263 5.305 -5.551 1.00 25.25 165 ARG A CA 1
ATOM 1314 C C . ARG A 1 165 ? 40.450 6.617 -5.387 1.00 25.25 165 ARG A C 1
ATOM 1316 O O . ARG A 1 165 ? 40.039 7.245 -6.351 1.00 25.25 165 ARG A O 1
ATOM 1323 N N . TYR A 1 166 ? 40.391 7.085 -4.135 1.00 26.20 166 TYR A N 1
ATOM 1324 C CA . TYR A 1 166 ? 40.673 8.444 -3.605 1.00 26.20 166 TYR A CA 1
ATOM 1325 C C . TYR A 1 166 ? 40.436 9.732 -4.438 1.00 26.20 166 TYR A C 1
ATOM 1327 O O . TYR A 1 166 ? 41.226 10.048 -5.331 1.00 26.20 166 TYR A O 1
ATOM 1335 N N . LYS A 1 167 ? 39.515 10.582 -3.930 1.00 25.00 167 LYS A N 1
ATOM 1336 C CA . LYS A 1 167 ? 39.646 12.000 -3.447 1.00 25.00 167 LYS A CA 1
ATOM 1337 C C . LYS A 1 167 ? 38.267 12.693 -3.582 1.00 25.00 167 LYS A C 1
ATOM 1339 O O . LYS A 1 167 ? 37.694 12.614 -4.653 1.00 25.00 167 LYS A O 1
ATOM 1344 N N . HIS A 1 168 ? 37.667 13.410 -2.623 1.00 25.55 168 HIS A N 1
ATOM 1345 C CA . HIS A 1 168 ? 38.164 14.191 -1.484 1.00 25.55 168 HIS A CA 1
ATOM 1346 C C . HIS A 1 168 ? 36.976 14.525 -0.527 1.00 25.55 168 HIS A C 1
ATOM 1348 O O . HIS A 1 168 ? 35.965 14.985 -1.040 1.00 25.55 168 HIS A O 1
ATOM 1354 N N . LYS A 1 169 ? 37.168 14.349 0.802 1.00 22.45 169 LYS A N 1
ATOM 1355 C CA . LYS A 1 169 ? 36.773 15.202 1.970 1.00 22.45 169 LYS A CA 1
ATOM 1356 C C . LYS A 1 169 ? 35.328 15.747 2.101 1.00 22.45 169 LYS A C 1
ATOM 1358 O O . LYS A 1 169 ? 34.824 16.324 1.155 1.00 22.45 169 LYS A O 1
ATOM 1363 N N . ASP A 1 170 ? 34.627 15.756 3.238 1.00 22.23 170 ASP A N 1
ATOM 1364 C CA . ASP A 1 170 ? 34.887 15.515 4.668 1.00 22.23 170 ASP A CA 1
ATOM 1365 C C . ASP A 1 170 ? 33.526 15.184 5.333 1.00 22.23 170 ASP A C 1
ATOM 1367 O O . ASP A 1 170 ? 32.551 15.864 5.023 1.00 22.23 170 ASP A O 1
ATOM 1371 N N . ALA A 1 171 ? 33.479 14.183 6.223 1.00 24.38 171 ALA A N 1
ATOM 1372 C CA . ALA A 1 171 ? 32.634 14.058 7.430 1.00 24.38 171 ALA A CA 1
ATOM 1373 C C . ALA A 1 171 ? 32.583 12.574 7.838 1.00 24.38 171 ALA A C 1
ATOM 1375 O O . ALA A 1 171 ? 31.929 11.754 7.198 1.00 24.38 171 ALA A O 1
ATOM 1376 N N . GLU A 1 172 ? 33.357 12.232 8.865 1.00 22.97 172 GLU A N 1
ATOM 1377 C CA . GLU A 1 172 ? 33.414 10.910 9.486 1.00 22.97 172 GLU A CA 1
ATOM 1378 C C . GLU A 1 172 ? 32.124 10.627 10.270 1.00 22.97 172 GLU A C 1
ATOM 1380 O O . GLU A 1 172 ? 31.867 11.273 11.283 1.00 22.97 172 GLU A O 1
ATOM 1385 N N . GLU A 1 173 ? 31.373 9.607 9.861 1.00 25.88 173 GLU A N 1
ATOM 1386 C CA . GLU A 1 173 ? 30.557 8.808 10.774 1.00 25.88 173 GLU A CA 1
ATOM 1387 C C . GLU A 1 173 ? 31.048 7.362 10.693 1.00 25.88 173 GLU A C 1
ATOM 1389 O O . GLU A 1 173 ? 31.114 6.742 9.631 1.00 25.88 173 GLU A O 1
ATOM 1394 N N . THR A 1 174 ? 31.491 6.855 11.838 1.00 24.34 174 THR A N 1
ATOM 1395 C CA . THR A 1 174 ? 31.938 5.479 12.043 1.00 24.34 174 THR A CA 1
ATOM 1396 C C . THR A 1 174 ? 30.778 4.501 11.816 1.00 24.34 174 THR A C 1
ATOM 1398 O O . THR A 1 174 ? 29.695 4.746 12.348 1.00 24.34 174 THR A O 1
ATOM 1401 N N . PRO A 1 175 ? 30.978 3.382 11.096 1.00 27.42 175 PRO A N 1
ATOM 1402 C CA . PRO A 1 175 ? 29.924 2.407 10.855 1.00 27.42 175 PRO A CA 1
ATOM 1403 C C . PRO A 1 175 ? 29.741 1.528 12.097 1.00 27.42 175 PRO A C 1
ATOM 1405 O O . PRO A 1 175 ? 30.612 0.721 12.418 1.00 27.42 175 PRO A O 1
ATOM 1408 N N . ASP A 1 176 ? 28.621 1.691 12.801 1.00 23.67 176 ASP A N 1
ATOM 1409 C CA . ASP A 1 176 ? 28.219 0.749 13.844 1.00 23.67 176 ASP A CA 1
ATOM 1410 C C . ASP A 1 176 ? 27.606 -0.498 13.185 1.00 23.67 176 ASP A C 1
ATOM 1412 O O . ASP A 1 176 ? 26.607 -0.446 12.458 1.00 23.67 176 ASP A O 1
ATOM 1416 N N . GLU A 1 177 ? 28.280 -1.626 13.381 1.00 32.41 177 GLU A N 1
ATOM 1417 C CA . GLU A 1 177 ? 27.883 -2.943 12.911 1.00 32.41 177 GLU A CA 1
ATOM 1418 C C . GLU A 1 177 ? 26.713 -3.468 13.755 1.00 32.41 177 GLU A C 1
ATOM 1420 O O . GLU A 1 177 ? 26.904 -3.822 14.913 1.00 32.41 177 GLU A O 1
ATOM 1425 N N . SER A 1 178 ? 25.522 -3.579 13.149 1.00 30.19 178 SER A N 1
ATOM 1426 C CA . SER A 1 178 ? 24.442 -4.570 13.396 1.00 30.19 178 SER A CA 1
ATOM 1427 C C . SER A 1 178 ? 23.034 -3.962 13.271 1.00 30.19 178 SER A C 1
ATOM 1429 O O . SER A 1 178 ? 22.326 -3.725 14.243 1.00 30.19 178 SER A O 1
ATOM 1431 N N . GLY A 1 179 ? 22.584 -3.760 12.029 1.00 25.58 179 GLY A N 1
ATOM 1432 C CA . GLY A 1 179 ? 21.177 -3.500 11.699 1.00 25.58 179 GLY A CA 1
ATOM 1433 C C . GLY A 1 179 ? 20.602 -4.630 10.836 1.00 25.58 179 GLY A C 1
ATOM 1434 O O . GLY A 1 179 ? 21.354 -5.224 10.056 1.00 25.58 179 GLY A O 1
ATOM 1435 N N . PRO A 1 180 ? 19.302 -4.969 10.954 1.00 30.97 180 PRO A N 1
ATOM 1436 C CA . PRO A 1 180 ? 18.683 -5.988 10.113 1.00 30.97 180 PRO A CA 1
ATOM 1437 C C . PRO A 1 180 ? 18.755 -5.524 8.657 1.00 30.97 180 PRO A C 1
ATOM 1439 O O . PRO A 1 180 ? 18.671 -4.327 8.396 1.00 30.97 180 PRO A O 1
ATOM 1442 N N . ALA A 1 181 ? 18.959 -6.464 7.731 1.00 35.06 181 ALA A N 1
ATOM 1443 C CA . ALA A 1 181 ? 19.105 -6.209 6.300 1.00 35.06 181 ALA A CA 1
ATOM 1444 C C . ALA A 1 181 ? 18.039 -5.220 5.800 1.00 35.06 181 ALA A C 1
ATOM 1446 O O . ALA A 1 181 ? 16.885 -5.592 5.610 1.00 35.06 181 ALA A O 1
ATOM 1447 N N . VAL A 1 182 ? 18.444 -3.962 5.628 1.00 40.94 182 VAL A N 1
ATOM 1448 C CA . VAL A 1 182 ? 17.630 -2.902 5.038 1.00 40.94 182 VAL A CA 1
ATOM 1449 C C . VAL A 1 182 ? 17.353 -3.342 3.604 1.00 40.94 182 VAL A C 1
ATOM 1451 O O . VAL A 1 182 ? 18.304 -3.600 2.862 1.00 40.94 182 VAL A O 1
ATOM 1454 N N . GLY A 1 183 ? 16.082 -3.511 3.232 1.00 43.31 183 GLY A N 1
ATOM 1455 C CA . GLY A 1 183 ? 15.680 -3.958 1.903 1.00 43.31 183 GLY A CA 1
ATOM 1456 C C . GLY A 1 183 ? 16.400 -3.184 0.803 1.00 43.31 183 GLY A C 1
ATOM 1457 O O . GLY A 1 183 ? 16.655 -1.988 0.942 1.00 43.31 183 GLY A O 1
ATOM 1458 N N . ASN A 1 184 ? 16.768 -3.886 -0.274 1.00 52.00 184 ASN A N 1
ATOM 1459 C CA . ASN A 1 184 ? 17.642 -3.367 -1.326 1.00 52.00 184 ASN A CA 1
ATOM 1460 C C . ASN A 1 184 ? 17.141 -1.999 -1.846 1.00 52.00 184 ASN A C 1
ATOM 1462 O O . ASN A 1 184 ? 16.115 -1.961 -2.534 1.00 52.00 184 ASN A O 1
ATOM 1466 N N . PRO A 1 185 ? 17.853 -0.886 -1.577 1.00 51.56 185 PRO A N 1
ATOM 1467 C CA . PRO A 1 185 ? 17.451 0.444 -2.034 1.00 51.56 185 PRO A CA 1
ATOM 1468 C C . PRO A 1 185 ? 17.367 0.542 -3.563 1.00 51.56 185 PRO A C 1
ATOM 1470 O O . PRO A 1 185 ? 16.589 1.335 -4.087 1.00 51.56 185 PRO A O 1
ATOM 1473 N N . ALA A 1 186 ? 18.114 -0.302 -4.285 1.00 50.53 186 ALA A N 1
ATOM 1474 C CA . ALA A 1 186 ? 18.138 -0.315 -5.745 1.00 50.53 186 ALA A CA 1
ATOM 1475 C C . ALA A 1 186 ? 16.821 -0.786 -6.377 1.00 50.53 186 ALA A C 1
ATOM 1477 O O . ALA A 1 186 ? 16.506 -0.386 -7.494 1.00 50.53 186 ALA A O 1
ATOM 1478 N N . LEU A 1 187 ? 16.008 -1.561 -5.652 1.00 56.06 187 LEU A N 1
ATOM 1479 C CA . LEU A 1 187 ? 14.694 -2.019 -6.116 1.00 56.06 187 LEU A CA 1
ATOM 1480 C C . LEU A 1 187 ? 13.720 -0.863 -6.390 1.00 56.06 187 LEU A C 1
ATOM 1482 O O . LEU A 1 187 ? 12.743 -1.020 -7.118 1.00 56.06 187 LEU A O 1
ATOM 1486 N N . TYR A 1 188 ? 13.977 0.290 -5.782 1.00 56.28 188 TYR A N 1
ATOM 1487 C CA . TYR A 1 188 ? 13.135 1.469 -5.882 1.00 56.28 188 TYR A CA 1
ATOM 1488 C C . TYR A 1 188 ? 13.705 2.548 -6.809 1.00 56.28 188 TYR A C 1
ATOM 1490 O O . TYR A 1 188 ? 13.046 3.562 -7.039 1.00 56.28 188 TYR A O 1
ATOM 1498 N N . ASN A 1 189 ? 14.902 2.333 -7.363 1.00 58.28 189 ASN A N 1
ATOM 1499 C CA . ASN A 1 189 ? 15.556 3.265 -8.277 1.00 58.28 189 ASN A CA 1
ATOM 1500 C C . ASN A 1 189 ? 14.981 3.101 -9.686 1.00 58.28 189 ASN A C 1
ATOM 1502 O O . ASN A 1 189 ? 15.604 2.549 -10.593 1.00 58.28 189 ASN A O 1
ATOM 1506 N N . LEU A 1 190 ? 13.749 3.565 -9.854 1.00 59.81 190 LEU A N 1
ATOM 1507 C CA . LEU A 1 190 ? 13.081 3.596 -11.143 1.00 59.81 190 LEU A CA 1
ATOM 1508 C C . LEU A 1 190 ? 13.539 4.843 -11.905 1.00 59.81 190 LEU A C 1
ATOM 1510 O O . LEU A 1 190 ? 13.477 5.946 -11.357 1.00 59.81 190 LEU A O 1
ATOM 1514 N N . PRO A 1 191 ? 13.998 4.721 -13.163 1.00 59.75 191 PRO A N 1
ATOM 1515 C CA . PRO A 1 191 ? 14.433 5.885 -13.913 1.00 59.75 191 PRO A CA 1
ATOM 1516 C C . PRO A 1 191 ? 13.242 6.816 -14.150 1.00 59.75 191 PRO A C 1
ATOM 1518 O O . PRO A 1 191 ? 12.161 6.390 -14.566 1.00 59.75 191 PRO A O 1
ATOM 1521 N N . THR A 1 192 ? 13.444 8.116 -13.945 1.00 56.50 192 THR A N 1
ATOM 1522 C CA . THR A 1 192 ? 12.378 9.120 -14.063 1.00 56.50 192 THR A CA 1
ATOM 1523 C C . THR A 1 192 ? 11.731 9.154 -15.459 1.00 56.50 192 THR A C 1
ATOM 1525 O O . THR A 1 192 ? 10.580 9.560 -15.617 1.00 56.50 192 THR A O 1
ATOM 1528 N N . SER A 1 193 ? 12.436 8.682 -16.493 1.00 53.78 193 SER A N 1
ATOM 1529 C CA . SER A 1 193 ? 11.908 8.501 -17.853 1.00 53.78 193 SER A CA 1
ATOM 1530 C C . SER A 1 193 ? 10.807 7.435 -17.949 1.00 53.78 193 SER A C 1
ATOM 1532 O O . SER A 1 193 ? 9.857 7.601 -18.718 1.00 53.78 193 SER A O 1
ATOM 1534 N N . LEU A 1 194 ? 10.902 6.367 -17.156 1.00 63.59 194 LEU A N 1
ATOM 1535 C CA . LEU A 1 194 ? 9.902 5.303 -17.096 1.00 63.59 194 LEU A CA 1
ATOM 1536 C C . LEU A 1 194 ? 8.686 5.747 -16.281 1.00 63.59 194 LEU A C 1
ATOM 1538 O O . LEU A 1 194 ? 7.556 5.583 -16.726 1.00 63.59 194 LEU A O 1
ATOM 1542 N N . LEU A 1 195 ? 8.924 6.431 -15.161 1.00 61.06 195 LEU A N 1
ATOM 1543 C CA . LEU A 1 195 ? 7.877 7.043 -14.334 1.00 61.06 195 LEU A CA 1
ATOM 1544 C C . LEU A 1 195 ? 7.044 8.083 -15.102 1.00 61.06 195 LEU A C 1
ATOM 1546 O O . LEU A 1 195 ? 5.845 8.219 -14.869 1.00 61.06 195 LEU A O 1
ATOM 1550 N N . ARG A 1 196 ? 7.658 8.792 -16.059 1.00 58.34 196 ARG A N 1
ATOM 1551 C CA . ARG A 1 196 ? 6.949 9.686 -16.988 1.00 58.34 196 ARG A CA 1
ATOM 1552 C C . ARG A 1 196 ? 6.028 8.926 -17.944 1.00 58.34 196 ARG A C 1
ATOM 1554 O O . ARG A 1 196 ? 4.969 9.436 -18.300 1.00 58.34 196 ARG A O 1
ATOM 1561 N N . SER A 1 197 ? 6.461 7.758 -18.404 1.00 59.28 197 SER A N 1
ATOM 1562 C CA . SER A 1 197 ? 5.736 6.962 -19.399 1.00 59.28 197 SER A CA 1
ATOM 1563 C C . SER A 1 197 ? 4.618 6.137 -18.754 1.00 59.28 197 SER A C 1
ATOM 1565 O O . SER A 1 197 ? 3.584 5.913 -19.379 1.00 59.28 197 SER A O 1
ATOM 1567 N N . GLU A 1 198 ? 4.780 5.760 -17.483 1.00 69.12 198 GLU A N 1
ATOM 1568 C CA . GLU A 1 198 ? 3.819 4.963 -16.724 1.00 69.12 198 GLU A CA 1
ATOM 1569 C C . GLU A 1 198 ? 3.492 5.596 -15.359 1.00 69.12 198 GLU A C 1
ATOM 1571 O O . GLU A 1 198 ? 4.086 5.236 -14.340 1.00 69.12 198 GLU A O 1
ATOM 1576 N N . PRO A 1 199 ? 2.480 6.483 -15.276 1.00 69.50 199 PRO A N 1
ATOM 1577 C CA . PRO A 1 199 ? 2.066 7.080 -14.000 1.00 69.50 199 PRO A CA 1
ATOM 1578 C C . PRO A 1 199 ? 1.551 6.036 -12.993 1.00 69.50 199 PRO A C 1
ATOM 1580 O O . PRO A 1 199 ? 1.591 6.260 -11.785 1.00 69.50 199 PRO A O 1
ATOM 1583 N N . LYS A 1 200 ? 1.125 4.862 -13.484 1.00 77.44 200 LYS A N 1
ATOM 1584 C CA . LYS A 1 200 ? 0.712 3.702 -12.678 1.00 77.44 200 LYS A CA 1
ATOM 1585 C C . LYS A 1 200 ? 1.820 3.205 -11.744 1.00 77.44 200 LYS A C 1
ATOM 1587 O O . LYS A 1 200 ? 1.530 2.584 -10.728 1.00 77.44 200 LYS A O 1
ATOM 1592 N N . LEU A 1 201 ? 3.083 3.464 -12.073 1.00 81.00 201 LEU A N 1
ATOM 1593 C CA . LEU A 1 201 ? 4.220 3.003 -11.287 1.00 81.00 201 LEU A CA 1
ATOM 1594 C C . LEU A 1 201 ? 4.320 3.736 -9.938 1.00 81.00 201 LEU A C 1
ATOM 1596 O O . LEU A 1 201 ? 4.686 3.128 -8.934 1.00 81.00 201 LEU A O 1
ATOM 1600 N N . LEU A 1 202 ? 3.886 5.002 -9.879 1.00 84.19 202 LEU A N 1
ATOM 1601 C CA . LEU A 1 202 ? 3.735 5.728 -8.615 1.00 84.19 202 LEU A CA 1
ATOM 1602 C C . LEU A 1 202 ? 2.658 5.084 -7.727 1.00 84.19 202 LEU A C 1
ATOM 1604 O O . LEU A 1 202 ? 2.857 4.945 -6.523 1.00 84.19 202 LEU A O 1
ATOM 1608 N N . GLU A 1 203 ? 1.539 4.640 -8.308 1.00 87.44 203 GLU A N 1
ATOM 1609 C CA . GLU A 1 203 ? 0.488 3.922 -7.569 1.00 87.44 203 GLU A CA 1
ATOM 1610 C C . GLU A 1 203 ? 1.005 2.593 -7.000 1.00 87.44 203 GLU A C 1
ATOM 1612 O O . GLU A 1 203 ? 0.676 2.231 -5.872 1.00 87.44 203 GLU A O 1
ATOM 1617 N N . VAL A 1 204 ? 1.854 1.884 -7.751 1.00 87.12 204 VAL A N 1
ATOM 1618 C CA . VAL A 1 204 ? 2.503 0.643 -7.299 1.00 87.12 204 VAL A CA 1
ATOM 1619 C C . VAL A 1 204 ? 3.454 0.908 -6.129 1.00 87.12 204 VAL A C 1
ATOM 1621 O O . VAL A 1 204 ? 3.448 0.146 -5.163 1.00 87.12 204 VAL A O 1
ATOM 1624 N N . LEU A 1 205 ? 4.233 1.994 -6.172 1.00 87.19 205 LEU A N 1
ATOM 1625 C CA . LEU A 1 205 ? 5.107 2.391 -5.062 1.00 87.19 205 LEU A CA 1
ATOM 1626 C C . LEU A 1 205 ? 4.307 2.720 -3.793 1.00 87.19 205 LEU A C 1
ATOM 1628 O O . LEU A 1 205 ? 4.671 2.264 -2.709 1.00 87.19 205 LEU A O 1
ATOM 1632 N N . TRP A 1 206 ? 3.191 3.443 -3.928 1.00 90.69 206 TRP A N 1
ATOM 1633 C CA . TRP A 1 206 ? 2.262 3.693 -2.821 1.00 90.69 206 TRP A CA 1
ATOM 1634 C C . TRP A 1 206 ? 1.654 2.403 -2.268 1.00 90.69 206 TRP A C 1
ATOM 1636 O O . TRP A 1 206 ? 1.601 2.221 -1.051 1.00 90.69 206 TRP A O 1
ATOM 1646 N N . GLY A 1 207 ? 1.241 1.490 -3.152 1.00 90.50 207 GLY A N 1
ATOM 1647 C CA . GLY A 1 207 ? 0.742 0.168 -2.778 1.00 90.50 207 GLY A CA 1
ATOM 1648 C C . GLY A 1 207 ? 1.778 -0.608 -1.972 1.00 90.50 207 GLY A C 1
ATOM 1649 O O . GLY A 1 207 ? 1.483 -1.067 -0.871 1.00 90.50 207 GLY A O 1
ATOM 1650 N N . LYS A 1 208 ? 3.024 -0.652 -2.447 1.00 88.50 208 LYS A N 1
ATOM 1651 C CA . LYS A 1 208 ? 4.116 -1.324 -1.743 1.00 88.50 208 LYS A CA 1
ATOM 1652 C C . LYS A 1 208 ? 4.395 -0.706 -0.376 1.00 88.50 208 LYS A C 1
ATOM 1654 O O . LYS A 1 208 ? 4.425 -1.441 0.604 1.00 88.50 208 LYS A O 1
ATOM 1659 N N . LEU A 1 209 ? 4.529 0.621 -0.292 1.00 90.69 209 LEU A N 1
ATOM 1660 C CA . LEU A 1 209 ? 4.680 1.327 0.986 1.00 90.69 209 LEU A CA 1
ATOM 1661 C C . LEU A 1 209 ? 3.553 0.951 1.955 1.00 90.69 209 LEU A C 1
ATOM 1663 O O . LEU A 1 209 ? 3.805 0.667 3.122 1.00 90.69 209 LEU A O 1
ATOM 1667 N N . SER A 1 210 ? 2.313 0.912 1.465 1.00 90.56 210 SER A N 1
ATOM 1668 C CA . SER A 1 210 ? 1.167 0.558 2.295 1.00 90.56 210 SER A CA 1
ATOM 1669 C C . SER A 1 210 ? 1.246 -0.879 2.822 1.00 90.56 210 SER A C 1
ATOM 1671 O O . SER A 1 210 ? 0.948 -1.096 3.995 1.00 90.56 210 SER A O 1
ATOM 1673 N N . CYS A 1 211 ? 1.703 -1.841 2.009 1.00 90.62 211 CYS A N 1
ATOM 1674 C CA . CYS A 1 211 ? 1.908 -3.219 2.451 1.00 90.62 211 CYS A CA 1
ATOM 1675 C C . CYS A 1 211 ? 3.007 -3.316 3.514 1.00 90.62 211 CYS A C 1
ATOM 1677 O O . CYS A 1 211 ? 2.799 -3.977 4.526 1.00 90.62 211 CYS A O 1
ATOM 1679 N N . GLU A 1 212 ? 4.148 -2.640 3.328 1.00 88.00 212 GLU A N 1
ATOM 1680 C CA . GLU A 1 212 ? 5.248 -2.673 4.309 1.00 88.00 212 GLU A CA 1
ATOM 1681 C C . GLU A 1 212 ? 4.809 -2.118 5.668 1.00 88.00 212 GLU A C 1
ATOM 1683 O O . GLU A 1 212 ? 5.141 -2.683 6.711 1.00 88.00 212 GLU A O 1
ATOM 1688 N N . ILE A 1 213 ? 4.013 -1.041 5.667 1.00 89.38 213 ILE A N 1
ATOM 1689 C CA . ILE A 1 213 ? 3.468 -0.468 6.900 1.00 89.38 213 ILE A CA 1
ATOM 1690 C C . ILE A 1 213 ? 2.478 -1.439 7.562 1.00 89.38 213 ILE A C 1
ATOM 1692 O O . ILE A 1 213 ? 2.546 -1.649 8.772 1.00 89.38 213 ILE A O 1
ATOM 1696 N N . LEU A 1 214 ? 1.569 -2.048 6.794 1.00 88.81 214 LEU A N 1
ATOM 1697 C CA . LEU A 1 214 ? 0.563 -2.978 7.327 1.00 88.81 214 LEU A CA 1
ATOM 1698 C C . LEU A 1 214 ? 1.175 -4.279 7.866 1.00 88.81 214 LEU A C 1
ATOM 1700 O O . LEU A 1 214 ? 0.653 -4.841 8.824 1.00 88.81 214 LEU A O 1
ATOM 1704 N N . LEU A 1 215 ? 2.295 -4.726 7.295 1.00 88.19 215 LEU A N 1
ATOM 1705 C CA . LEU A 1 215 ? 3.070 -5.875 7.774 1.00 88.19 215 LEU A CA 1
ATOM 1706 C C . LEU A 1 215 ? 4.020 -5.522 8.933 1.00 88.19 215 LEU A C 1
ATOM 1708 O O . LEU A 1 215 ? 4.684 -6.407 9.472 1.00 88.19 215 LEU A O 1
ATOM 1712 N N . GLY A 1 216 ? 4.116 -4.241 9.308 1.00 85.75 216 GLY A N 1
ATOM 1713 C CA . GLY A 1 216 ? 4.998 -3.765 10.373 1.00 85.75 216 GLY A CA 1
ATOM 1714 C C . GLY A 1 216 ? 6.491 -3.842 10.036 1.00 85.75 216 GLY A C 1
ATOM 1715 O O . GLY A 1 216 ? 7.322 -3.901 10.941 1.00 85.75 216 GLY A O 1
ATOM 1716 N N . GLN A 1 217 ? 6.858 -3.854 8.752 1.00 85.69 217 GLN A N 1
ATOM 1717 C CA . GLN A 1 217 ? 8.252 -3.877 8.297 1.00 85.69 217 GLN A CA 1
ATOM 1718 C C . GLN A 1 217 ? 8.803 -2.449 8.190 1.00 85.69 217 GLN A C 1
ATOM 1720 O O . GLN A 1 217 ? 8.991 -1.895 7.109 1.00 85.69 217 GLN A O 1
ATOM 1725 N N . TRP A 1 218 ? 9.060 -1.823 9.340 1.00 85.50 218 TRP A N 1
ATOM 1726 C CA . TRP A 1 218 ? 9.453 -0.408 9.429 1.00 85.50 218 TRP A CA 1
ATOM 1727 C C . TRP A 1 218 ? 10.742 -0.040 8.672 1.00 85.50 218 TRP A C 1
ATOM 1729 O O . TRP A 1 218 ? 10.754 1.011 8.025 1.00 85.50 218 TRP A O 1
ATOM 1739 N N . PRO A 1 219 ? 11.816 -0.860 8.683 1.00 83.19 219 PRO A N 1
ATOM 1740 C CA . PRO A 1 219 ? 13.019 -0.562 7.907 1.00 83.19 219 PRO A CA 1
ATOM 1741 C C . PRO A 1 219 ? 12.756 -0.473 6.403 1.00 83.19 219 PRO A C 1
ATOM 1743 O O . PRO A 1 219 ? 13.209 0.476 5.763 1.00 83.19 219 PRO A O 1
ATOM 1746 N N . ASP A 1 220 ? 11.975 -1.404 5.860 1.00 82.12 220 ASP A N 1
ATOM 1747 C CA . ASP A 1 220 ? 11.642 -1.451 4.435 1.00 82.12 220 ASP A CA 1
ATOM 1748 C C . ASP A 1 220 ? 10.622 -0.370 4.062 1.00 82.12 220 ASP A C 1
ATOM 1750 O O . ASP A 1 220 ? 10.747 0.269 3.013 1.00 82.12 220 ASP A O 1
ATOM 1754 N N . ALA A 1 221 ? 9.681 -0.071 4.965 1.00 85.94 221 ALA A N 1
ATOM 1755 C CA . ALA A 1 221 ? 8.743 1.036 4.819 1.00 85.94 221 ALA A CA 1
ATOM 1756 C C . ALA A 1 221 ? 9.459 2.393 4.707 1.00 85.94 221 ALA A C 1
ATOM 1758 O O . ALA A 1 221 ? 9.045 3.234 3.913 1.00 85.94 221 ALA A O 1
ATOM 1759 N N . ARG A 1 222 ? 10.567 2.612 5.433 1.00 82.75 222 ARG A N 1
ATOM 1760 C CA . ARG A 1 222 ? 11.383 3.837 5.297 1.00 82.75 222 ARG A CA 1
ATOM 1761 C C . ARG A 1 222 ? 11.999 3.970 3.911 1.00 82.75 222 ARG A C 1
ATOM 1763 O O . ARG A 1 222 ? 11.986 5.058 3.336 1.00 82.75 222 ARG A O 1
ATOM 1770 N N . VAL A 1 223 ? 12.539 2.878 3.373 1.00 83.44 223 VAL A N 1
ATOM 1771 C CA . VAL A 1 223 ? 13.118 2.873 2.022 1.00 83.44 223 VAL A CA 1
ATOM 1772 C C . VAL A 1 223 ? 12.026 3.145 0.986 1.00 83.44 223 VAL A C 1
ATOM 1774 O O . VAL A 1 223 ? 12.199 4.013 0.133 1.00 83.44 223 VAL A O 1
ATOM 1777 N N . ALA A 1 224 ? 10.874 2.480 1.110 1.00 83.56 224 ALA A N 1
ATOM 1778 C CA . ALA A 1 224 ? 9.724 2.701 0.238 1.00 83.56 224 ALA A CA 1
ATOM 1779 C C . ALA A 1 224 ? 9.195 4.146 0.318 1.00 83.56 224 ALA A C 1
ATOM 1781 O O . ALA A 1 224 ? 8.882 4.746 -0.708 1.00 83.56 224 ALA A O 1
ATOM 1782 N N . LEU A 1 225 ? 9.143 4.737 1.516 1.00 86.44 225 LEU A N 1
ATOM 1783 C CA . LEU A 1 225 ? 8.700 6.116 1.724 1.00 86.44 225 LEU A CA 1
ATOM 1784 C C . LEU A 1 225 ? 9.641 7.117 1.047 1.00 86.44 225 LEU A C 1
ATOM 1786 O O . LEU A 1 225 ? 9.174 8.007 0.338 1.00 86.44 225 LEU A O 1
ATOM 1790 N N . ARG A 1 226 ? 10.958 6.952 1.222 1.00 84.44 226 ARG A N 1
ATOM 1791 C CA . ARG A 1 226 ? 11.959 7.790 0.543 1.00 84.44 226 ARG A CA 1
ATOM 1792 C C . ARG A 1 226 ? 11.854 7.663 -0.971 1.00 84.44 226 ARG A C 1
ATOM 1794 O O . ARG A 1 226 ? 11.897 8.669 -1.665 1.00 84.44 226 ARG A O 1
ATOM 1801 N N . ALA A 1 227 ? 11.646 6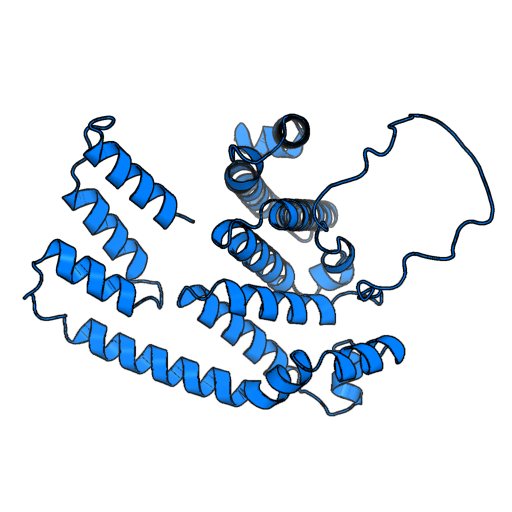.452 -1.481 1.00 83.69 227 ALA A N 1
ATOM 1802 C CA . ALA A 1 227 ? 11.452 6.230 -2.907 1.00 83.69 227 ALA A CA 1
ATOM 1803 C C . ALA A 1 227 ? 10.221 6.958 -3.465 1.00 83.69 227 ALA A C 1
ATOM 1805 O O . ALA A 1 227 ? 10.308 7.612 -4.506 1.00 83.69 227 ALA A O 1
ATOM 1806 N N . VAL A 1 228 ? 9.086 6.880 -2.762 1.00 86.62 228 VAL A N 1
ATOM 1807 C CA . VAL A 1 228 ? 7.862 7.617 -3.111 1.00 86.62 228 VAL A CA 1
ATOM 1808 C C . VAL A 1 228 ? 8.129 9.123 -3.091 1.00 86.62 228 VAL A C 1
ATOM 1810 O O . VAL A 1 228 ? 7.793 9.816 -4.050 1.00 86.62 228 VAL A O 1
ATOM 1813 N N . GLN A 1 229 ? 8.791 9.622 -2.046 1.00 86.56 229 GLN A N 1
ATOM 1814 C CA . GLN A 1 229 ? 9.182 11.025 -1.926 1.00 86.56 229 GLN A CA 1
ATOM 1815 C C . GLN A 1 229 ? 10.046 11.488 -3.108 1.00 86.56 229 GLN A C 1
ATOM 1817 O O . GLN A 1 229 ? 9.681 12.455 -3.776 1.00 86.56 229 GLN A O 1
ATOM 1822 N N . THR A 1 230 ? 11.162 10.809 -3.385 1.00 84.69 230 THR A N 1
ATOM 1823 C CA . THR A 1 230 ? 12.075 11.168 -4.481 1.00 84.69 230 THR A CA 1
ATOM 1824 C C . THR A 1 230 ? 11.347 11.149 -5.819 1.00 84.69 230 THR A C 1
ATOM 1826 O O . THR A 1 230 ? 11.447 12.099 -6.586 1.00 84.69 230 THR A O 1
ATOM 1829 N N . THR A 1 231 ? 10.521 10.128 -6.056 1.00 82.75 231 THR A N 1
ATOM 1830 C CA . THR A 1 231 ? 9.718 10.010 -7.278 1.00 82.75 231 THR A CA 1
ATOM 1831 C C . THR A 1 231 ? 8.757 11.188 -7.455 1.00 82.75 231 THR A C 1
ATOM 1833 O O . THR A 1 231 ? 8.640 11.736 -8.550 1.00 82.75 231 THR A O 1
ATOM 1836 N N . ILE A 1 232 ? 8.054 11.598 -6.395 1.00 85.31 232 ILE A N 1
ATOM 1837 C CA . ILE A 1 232 ? 7.112 12.726 -6.454 1.00 85.31 232 ILE A CA 1
ATOM 1838 C C . ILE A 1 232 ? 7.851 14.031 -6.752 1.00 85.31 232 ILE A C 1
ATOM 1840 O O . ILE A 1 232 ? 7.381 14.821 -7.573 1.00 85.31 232 ILE A O 1
ATOM 1844 N N . GLU A 1 233 ? 8.996 14.260 -6.109 1.00 85.19 233 GLU A N 1
ATOM 1845 C CA . GLU A 1 233 ? 9.784 15.474 -6.320 1.00 85.19 233 GLU A CA 1
ATOM 1846 C C . GLU A 1 233 ? 10.375 15.537 -7.727 1.00 85.19 233 GLU A C 1
ATOM 1848 O O . GLU A 1 233 ? 10.223 16.555 -8.402 1.00 85.19 233 GLU A O 1
ATOM 1853 N N . ASP A 1 234 ? 10.918 14.429 -8.222 1.00 83.69 234 ASP A N 1
ATOM 1854 C CA . ASP A 1 234 ? 11.402 14.300 -9.593 1.00 83.69 234 ASP A CA 1
ATOM 1855 C C . ASP A 1 234 ? 10.294 14.592 -10.622 1.00 83.69 234 ASP A C 1
ATOM 1857 O O . ASP A 1 234 ? 10.485 15.341 -11.587 1.00 83.69 234 ASP A O 1
ATOM 1861 N N . LEU A 1 235 ? 9.095 14.036 -10.415 1.00 81.25 235 LEU A N 1
ATOM 1862 C CA . LEU A 1 235 ? 7.940 14.264 -11.289 1.00 81.25 235 LEU A CA 1
ATOM 1863 C C . LEU A 1 235 ? 7.425 15.711 -11.222 1.00 81.25 235 LEU A C 1
ATOM 1865 O O . LEU A 1 235 ? 6.968 16.255 -12.237 1.00 81.25 235 LEU A O 1
ATOM 1869 N N . ALA A 1 236 ? 7.500 16.342 -10.048 1.00 83.06 236 ALA A N 1
ATOM 1870 C CA . ALA A 1 236 ? 7.126 17.738 -9.850 1.00 83.06 236 ALA A CA 1
ATOM 1871 C C . ALA A 1 236 ? 8.129 18.695 -10.517 1.00 83.06 236 ALA A C 1
ATOM 1873 O O . ALA A 1 236 ? 7.721 19.649 -11.183 1.00 83.06 236 ALA A O 1
ATOM 1874 N N . GLU A 1 237 ? 9.431 18.424 -10.408 1.00 83.62 237 GLU A N 1
ATOM 1875 C CA . GLU A 1 237 ? 10.496 19.222 -11.029 1.00 83.62 237 GLU A CA 1
ATOM 1876 C C . GLU A 1 237 ? 10.446 19.153 -12.555 1.00 83.62 237 GLU A C 1
ATOM 1878 O O . GLU A 1 237 ? 10.586 20.168 -13.244 1.00 83.62 237 GLU A O 1
ATOM 1883 N N . GLN A 1 238 ? 10.131 17.976 -13.095 1.00 78.38 238 GLN A N 1
ATOM 1884 C CA . GLN A 1 238 ? 9.937 17.783 -14.530 1.00 78.38 238 GLN A CA 1
ATOM 1885 C C . GLN A 1 238 ? 8.600 18.327 -15.060 1.00 78.38 238 GLN A C 1
ATOM 1887 O O . GLN A 1 238 ? 8.343 18.223 -16.262 1.00 78.38 238 GLN A O 1
ATOM 1892 N N . LYS A 1 239 ? 7.762 18.927 -14.200 1.00 78.25 239 LYS A N 1
ATOM 1893 C CA . LYS A 1 239 ? 6.435 19.480 -14.531 1.00 78.25 239 LYS A CA 1
ATOM 1894 C C . LYS A 1 239 ? 5.485 18.462 -15.174 1.00 78.25 239 LYS A C 1
ATOM 1896 O O . LYS A 1 239 ? 4.615 18.841 -15.957 1.00 78.25 239 LYS A O 1
ATOM 1901 N N . VAL A 1 240 ? 5.659 17.176 -14.859 1.00 76.75 240 VAL A N 1
ATOM 1902 C CA . VAL A 1 240 ? 4.747 16.109 -15.299 1.00 76.75 240 VAL A CA 1
ATOM 1903 C C . VAL A 1 240 ? 3.470 16.151 -14.459 1.00 76.75 240 VAL A C 1
ATOM 1905 O O . VAL A 1 240 ? 2.371 16.057 -15.000 1.00 76.75 240 VAL A O 1
ATOM 1908 N N . LEU A 1 241 ? 3.613 16.357 -13.146 1.00 77.94 241 LEU A N 1
ATOM 1909 C CA . LEU A 1 241 ? 2.494 16.547 -12.224 1.00 77.94 241 LEU A CA 1
ATOM 1910 C C . LEU A 1 241 ? 2.046 18.009 -12.197 1.00 77.94 241 LEU A C 1
ATOM 1912 O O . LEU A 1 241 ? 2.867 18.932 -12.183 1.00 77.94 241 LEU A O 1
ATOM 1916 N N . LYS A 1 242 ? 0.730 18.236 -12.127 1.00 86.44 242 LYS A N 1
ATOM 1917 C CA . LYS A 1 242 ? 0.212 19.588 -11.887 1.00 86.44 242 LYS A CA 1
ATOM 1918 C C . LYS A 1 242 ? 0.610 20.048 -10.481 1.00 86.44 242 LYS A C 1
ATOM 1920 O O . LYS A 1 242 ? 0.606 19.231 -9.562 1.00 86.44 242 LYS A O 1
ATOM 1925 N N . PRO A 1 243 ? 0.842 21.355 -10.255 1.00 85.38 243 PRO A N 1
ATOM 1926 C CA . PRO A 1 243 ? 1.224 21.862 -8.935 1.00 85.38 243 PRO A CA 1
ATOM 1927 C C . PRO A 1 243 ? 0.254 21.474 -7.807 1.00 85.38 243 PRO A C 1
ATOM 1929 O O . PRO A 1 243 ? 0.693 21.158 -6.708 1.00 85.38 243 PRO A O 1
ATOM 1932 N N . LEU A 1 244 ? -1.055 21.440 -8.089 1.00 88.31 244 LEU A N 1
ATOM 1933 C CA . LEU A 1 244 ? -2.076 21.016 -7.125 1.00 88.31 244 LEU A CA 1
ATOM 1934 C C . LEU A 1 244 ? -1.983 19.520 -6.785 1.00 88.31 244 LEU A C 1
ATOM 1936 O O . LEU A 1 244 ? -2.117 19.138 -5.627 1.00 88.31 244 LEU A O 1
ATOM 1940 N N . GLU A 1 245 ? -1.744 18.677 -7.789 1.00 87.12 245 GLU A N 1
ATOM 1941 C CA . GLU A 1 245 ? -1.590 17.230 -7.603 1.00 87.12 245 GLU A CA 1
ATOM 1942 C C . GLU A 1 245 ? -0.304 16.938 -6.814 1.00 87.12 245 GLU A C 1
ATOM 1944 O O . GLU A 1 245 ? -0.330 16.150 -5.874 1.00 87.12 245 GLU A O 1
ATOM 1949 N N . ALA A 1 246 ? 0.793 17.641 -7.113 1.00 86.62 246 ALA A N 1
ATOM 1950 C CA . ALA A 1 246 ? 2.038 17.545 -6.352 1.00 86.62 246 ALA A CA 1
ATOM 1951 C C . ALA A 1 246 ? 1.861 17.981 -4.886 1.00 86.62 246 ALA A C 1
ATOM 1953 O O . ALA A 1 246 ? 2.355 17.306 -3.986 1.00 86.62 246 ALA A O 1
ATOM 1954 N N . LEU A 1 247 ? 1.121 19.069 -4.634 1.00 88.88 247 LEU A N 1
ATOM 1955 C CA . LEU A 1 247 ? 0.795 19.513 -3.275 1.00 88.88 247 LEU A CA 1
ATOM 1956 C C . LEU A 1 247 ? 0.041 18.422 -2.507 1.00 88.88 247 LEU A C 1
ATOM 1958 O O . LEU A 1 247 ? 0.425 18.073 -1.396 1.00 88.88 247 LEU A O 1
ATOM 1962 N N . HIS A 1 248 ? -0.978 17.834 -3.132 1.00 90.19 248 HIS A N 1
ATOM 1963 C CA . HIS A 1 248 ? -1.765 16.761 -2.534 1.00 90.19 248 HIS A CA 1
ATOM 1964 C C . HIS A 1 248 ? -0.918 15.523 -2.198 1.00 90.19 248 HIS A C 1
ATOM 1966 O O . HIS A 1 248 ? -1.004 14.995 -1.090 1.00 90.19 248 HIS A O 1
ATOM 1972 N N . GLN A 1 249 ? -0.052 15.094 -3.123 1.00 89.56 249 GLN A N 1
ATOM 1973 C CA . GLN A 1 249 ? 0.858 13.965 -2.908 1.00 89.56 249 GLN A CA 1
ATOM 1974 C C . GLN A 1 249 ? 1.854 14.242 -1.770 1.00 89.56 249 GLN A C 1
ATOM 1976 O O . GLN A 1 249 ? 2.092 13.367 -0.941 1.00 89.56 249 GLN A O 1
ATOM 1981 N N . ARG A 1 250 ? 2.380 15.471 -1.658 1.00 90.44 250 ARG A N 1
ATOM 1982 C CA . ARG A 1 250 ? 3.232 15.879 -0.524 1.00 90.44 250 ARG A CA 1
ATOM 1983 C C . ARG A 1 250 ? 2.492 15.804 0.804 1.00 90.44 250 ARG A C 1
ATOM 1985 O O . ARG A 1 250 ? 3.041 15.281 1.770 1.00 90.44 250 ARG A O 1
ATOM 1992 N N . THR A 1 251 ? 1.244 16.271 0.850 1.00 91.25 251 THR A N 1
ATOM 1993 C CA . THR A 1 251 ? 0.404 16.144 2.045 1.00 91.25 251 THR A CA 1
ATOM 1994 C C . THR A 1 251 ? 0.240 14.675 2.432 1.00 91.25 251 THR A C 1
ATOM 1996 O O . THR A 1 251 ? 0.393 14.340 3.602 1.00 91.25 251 THR A O 1
ATOM 1999 N N . TRP A 1 252 ? -0.007 13.772 1.482 1.00 92.44 252 TRP A N 1
ATOM 2000 C CA . TRP A 1 252 ? -0.096 12.338 1.776 1.00 92.44 252 TRP A CA 1
ATOM 2001 C C . TRP A 1 252 ? 1.212 11.755 2.307 1.00 92.44 252 TRP A C 1
ATOM 2003 O O . TRP A 1 252 ? 1.174 11.044 3.308 1.00 92.44 252 TRP A O 1
ATOM 2013 N N . VAL A 1 253 ? 2.357 12.106 1.712 1.00 91.31 253 VAL A N 1
ATOM 2014 C CA . VAL A 1 253 ? 3.680 11.681 2.204 1.00 91.31 253 VAL A CA 1
ATOM 2015 C C . VAL A 1 253 ? 3.873 12.089 3.662 1.00 91.31 253 VAL A C 1
ATOM 2017 O O . VAL A 1 253 ? 4.275 11.248 4.457 1.00 91.31 253 VAL A O 1
ATOM 2020 N N . LEU A 1 254 ? 3.509 13.321 4.035 1.00 90.12 254 LEU A N 1
ATOM 2021 C CA . LEU A 1 254 ? 3.595 13.789 5.424 1.00 90.12 254 LEU A CA 1
ATOM 2022 C C . LEU A 1 254 ? 2.730 12.961 6.376 1.00 90.12 254 LEU A C 1
ATOM 2024 O O . LEU A 1 254 ? 3.171 12.599 7.460 1.00 90.12 254 LEU A O 1
ATOM 2028 N N . HIS A 1 255 ? 1.497 12.634 5.989 1.00 90.25 255 HIS A N 1
ATOM 2029 C CA . HIS A 1 255 ? 0.625 11.824 6.842 1.00 90.25 255 HIS A CA 1
ATOM 2030 C C . HIS A 1 255 ? 1.140 10.385 6.968 1.00 90.25 255 HIS A C 1
ATOM 2032 O O . HIS A 1 255 ? 1.089 9.797 8.046 1.00 90.25 255 HIS A O 1
ATOM 2038 N N . TRP A 1 256 ? 1.651 9.812 5.879 1.00 90.38 256 TRP A N 1
ATOM 2039 C CA . TRP A 1 256 ? 2.136 8.434 5.851 1.00 90.38 256 TRP A CA 1
ATOM 2040 C C . TRP A 1 256 ? 3.491 8.282 6.544 1.00 90.38 256 TRP A C 1
ATOM 2042 O O . TRP A 1 256 ? 3.731 7.269 7.198 1.00 90.38 256 TRP A O 1
ATOM 2052 N N . SER A 1 257 ? 4.344 9.307 6.491 1.00 88.69 257 SER A N 1
ATOM 2053 C CA . SER A 1 257 ? 5.621 9.321 7.199 1.00 88.69 257 SER A CA 1
ATOM 2054 C C . SER A 1 257 ? 5.433 9.263 8.713 1.00 88.69 257 SER A C 1
ATOM 2056 O O . SER A 1 257 ? 6.243 8.646 9.395 1.00 88.69 257 SER A O 1
ATOM 2058 N N . LEU A 1 258 ? 4.345 9.825 9.254 1.00 88.06 258 LEU A N 1
ATOM 2059 C CA . LEU A 1 258 ? 4.042 9.727 10.685 1.00 88.06 258 LEU A CA 1
ATOM 2060 C C . LEU A 1 258 ? 3.891 8.272 11.141 1.00 88.06 258 LEU A C 1
ATOM 2062 O O . LEU A 1 258 ? 4.415 7.922 12.192 1.00 88.06 258 LEU A O 1
ATOM 2066 N N . PHE A 1 259 ? 3.253 7.407 10.345 1.00 86.31 259 PHE A N 1
ATOM 2067 C CA . PHE A 1 259 ? 3.145 5.980 10.679 1.00 86.31 259 PHE A CA 1
ATOM 2068 C C . PHE A 1 259 ? 4.507 5.285 10.708 1.00 86.31 259 PHE A C 1
ATOM 2070 O O . PHE A 1 259 ? 4.729 4.407 11.535 1.00 86.31 259 PHE A O 1
ATOM 2077 N N . VAL A 1 260 ? 5.416 5.680 9.817 1.00 84.56 260 VAL A N 1
ATOM 2078 C CA . VAL A 1 260 ? 6.749 5.079 9.705 1.00 84.56 260 VAL A CA 1
ATOM 2079 C C . VAL A 1 260 ? 7.678 5.561 10.825 1.00 84.56 260 VAL A C 1
ATOM 2081 O O . VAL A 1 260 ? 8.418 4.763 11.395 1.00 84.56 260 VAL A O 1
ATOM 2084 N N . TYR A 1 261 ? 7.640 6.853 11.155 1.00 82.62 261 TYR A N 1
ATOM 2085 C CA . TYR A 1 261 ? 8.601 7.486 12.063 1.00 82.62 261 TYR A CA 1
ATOM 2086 C C . TYR A 1 261 ? 8.143 7.563 13.527 1.00 82.62 261 TYR A C 1
ATOM 2088 O O . TYR A 1 261 ? 8.986 7.481 14.414 1.00 82.62 261 TYR A O 1
ATOM 2096 N N . LEU A 1 262 ? 6.839 7.671 13.819 1.00 79.81 262 LEU A N 1
ATOM 2097 C CA . LEU A 1 262 ? 6.334 7.782 15.203 1.00 79.81 262 LEU A CA 1
ATOM 2098 C C . LEU A 1 262 ? 6.169 6.435 15.925 1.00 79.81 262 LEU A C 1
ATOM 2100 O O . LEU A 1 262 ? 5.608 6.380 17.020 1.00 79.81 262 LEU A O 1
ATOM 2104 N N . ASN A 1 263 ? 6.635 5.338 15.334 1.00 74.62 263 ASN A N 1
ATOM 2105 C CA . ASN A 1 263 ? 6.534 4.026 15.951 1.00 74.62 263 ASN A CA 1
ATOM 2106 C C . ASN A 1 263 ? 7.607 3.844 17.055 1.00 74.62 263 ASN A C 1
ATOM 2108 O O . ASN A 1 263 ? 8.782 4.090 16.783 1.00 74.62 263 ASN A O 1
ATOM 2112 N N . PRO A 1 264 ? 7.262 3.345 18.265 1.00 66.00 264 PRO A N 1
ATOM 2113 C CA . PRO A 1 264 ? 8.208 3.105 19.367 1.00 66.00 264 PRO A CA 1
ATOM 2114 C C . PRO A 1 264 ? 9.453 2.259 19.054 1.00 66.00 264 PRO A C 1
ATOM 2116 O O . PRO A 1 264 ? 10.383 2.230 19.854 1.00 66.00 264 PRO A O 1
ATOM 2119 N N . GLN A 1 265 ? 9.454 1.519 17.943 1.00 64.25 265 GLN A N 1
ATOM 2120 C CA . GLN A 1 265 ? 10.576 0.680 17.510 1.00 64.25 265 GLN A CA 1
ATOM 2121 C C . GLN A 1 265 ? 11.632 1.447 16.694 1.00 64.25 265 GLN A C 1
ATOM 2123 O O . GLN A 1 265 ? 12.702 0.903 16.421 1.00 64.25 265 GLN A O 1
ATOM 2128 N N . CYS A 1 266 ? 11.344 2.687 16.293 1.00 58.16 266 CYS A N 1
ATOM 2129 C CA . CYS A 1 266 ? 12.276 3.548 15.572 1.00 58.16 266 CYS A CA 1
ATOM 2130 C C . CYS A 1 266 ? 13.257 4.215 16.549 1.00 58.16 266 CYS A C 1
ATOM 2132 O O . CYS A 1 266 ? 12.889 4.621 17.652 1.00 58.16 266 CYS A O 1
ATOM 2134 N N . GLN A 1 267 ? 14.532 4.283 16.162 1.00 60.22 267 GLN A N 1
ATOM 2135 C CA . GLN A 1 267 ? 15.590 4.864 16.994 1.00 60.22 267 GLN A CA 1
ATOM 2136 C C . GLN A 1 267 ? 15.522 6.396 16.938 1.00 60.22 267 GLN A C 1
ATOM 2138 O O . GLN A 1 267 ? 14.978 6.963 15.998 1.00 60.22 267 GLN A O 1
ATOM 2143 N N . ASN A 1 268 ? 16.128 7.095 17.903 1.00 57.91 268 ASN A N 1
ATOM 2144 C CA . ASN A 1 268 ? 16.108 8.567 17.949 1.00 57.91 268 ASN A CA 1
ATOM 2145 C C . ASN A 1 268 ? 16.636 9.239 16.661 1.00 57.91 268 ASN A C 1
ATOM 2147 O O . ASN A 1 268 ? 16.155 10.308 16.309 1.00 57.91 268 ASN A O 1
ATOM 2151 N N . SER A 1 269 ? 17.557 8.595 15.932 1.00 60.19 269 SER A N 1
ATOM 2152 C CA . SER A 1 269 ? 18.071 9.070 14.633 1.00 60.19 269 SER A CA 1
ATOM 2153 C C . SER A 1 269 ? 16.996 9.126 13.534 1.00 60.19 269 SER A C 1
ATOM 2155 O O . SER A 1 269 ? 17.086 9.934 12.612 1.00 60.19 269 SER A O 1
ATOM 2157 N N . ASP A 1 270 ? 15.937 8.320 13.643 1.00 65.56 270 ASP A N 1
ATOM 2158 C CA . ASP A 1 270 ? 14.837 8.314 12.677 1.00 65.56 270 ASP A CA 1
ATOM 2159 C C . ASP A 1 270 ? 13.969 9.586 12.793 1.00 65.56 270 ASP A C 1
ATOM 2161 O O . ASP A 1 270 ? 13.358 10.012 11.811 1.00 65.56 270 ASP A O 1
ATOM 2165 N N . MET A 1 271 ? 13.947 10.237 13.963 1.00 69.69 271 MET A N 1
ATOM 2166 C CA . MET A 1 271 ? 13.197 11.481 14.176 1.00 69.69 271 MET A CA 1
ATOM 2167 C C . MET A 1 271 ? 13.827 12.680 13.466 1.00 69.69 271 MET A C 1
ATOM 2169 O O . MET A 1 271 ? 13.094 13.553 13.005 1.00 69.69 271 MET A O 1
ATOM 2173 N N . ASP A 1 272 ? 15.152 12.711 13.320 1.00 78.06 272 ASP A N 1
ATOM 2174 C CA . ASP A 1 272 ? 15.837 13.794 12.606 1.00 78.06 272 ASP A CA 1
ATOM 2175 C C . ASP A 1 272 ? 15.433 13.802 11.124 1.00 78.06 272 ASP A C 1
ATOM 2177 O O . ASP A 1 272 ? 15.078 14.843 10.574 1.00 78.06 272 ASP A O 1
ATOM 2181 N N . GLY A 1 273 ? 15.327 12.620 10.505 1.00 76.19 273 GLY A N 1
ATOM 2182 C CA . GLY A 1 273 ? 14.829 12.491 9.133 1.00 76.19 273 GLY A CA 1
ATOM 2183 C C . GLY A 1 273 ? 13.370 12.937 8.960 1.00 76.19 273 GLY A C 1
ATOM 2184 O O . GLY A 1 273 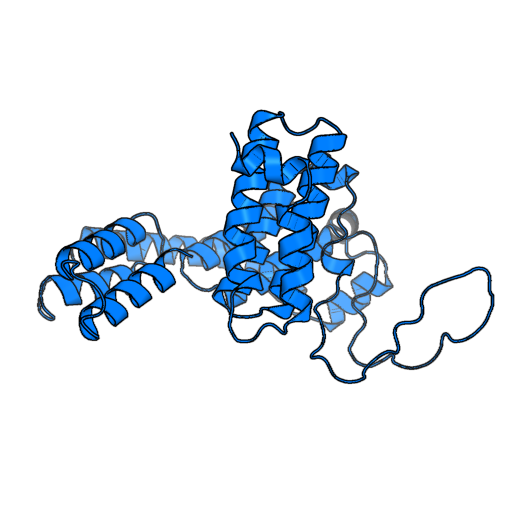? 13.008 13.472 7.911 1.00 76.19 273 GLY A O 1
ATOM 2185 N N . LEU A 1 274 ? 12.529 12.756 9.985 1.00 82.56 274 LEU A N 1
ATOM 2186 C CA . LEU A 1 274 ? 11.161 13.283 9.993 1.00 82.56 274 LEU A CA 1
ATOM 2187 C C . LEU A 1 274 ? 11.155 14.816 10.087 1.00 82.56 274 LEU A C 1
ATOM 2189 O O . LEU A 1 274 ? 10.381 15.469 9.384 1.00 82.56 274 LEU A O 1
ATOM 2193 N N . LEU A 1 275 ? 12.005 15.392 10.940 1.00 83.31 275 LEU A N 1
ATOM 2194 C CA . LEU A 1 275 ? 12.117 16.842 11.101 1.00 83.31 275 LEU A CA 1
ATOM 2195 C C . LEU A 1 275 ? 12.599 17.507 9.812 1.00 83.31 275 LEU A C 1
ATOM 2197 O O . LEU A 1 275 ? 11.983 18.476 9.372 1.00 83.31 275 LEU A O 1
ATOM 2201 N N . ASP A 1 276 ? 13.621 16.950 9.167 1.00 84.62 276 ASP A N 1
ATOM 2202 C CA . ASP A 1 276 ? 14.127 17.452 7.888 1.00 84.62 276 ASP A CA 1
ATOM 2203 C C . ASP A 1 276 ? 13.051 17.416 6.794 1.00 84.62 276 ASP A C 1
ATOM 2205 O O . ASP A 1 276 ? 12.905 18.366 6.020 1.00 84.62 276 ASP A O 1
ATOM 2209 N N . LEU A 1 277 ? 12.238 16.353 6.761 1.00 84.81 277 LEU A N 1
ATOM 2210 C CA . LEU A 1 277 ? 11.112 16.241 5.835 1.00 84.81 277 LEU A CA 1
ATOM 2211 C C . LEU A 1 277 ? 10.054 17.329 6.086 1.00 84.81 277 LEU A C 1
ATOM 2213 O O . LEU A 1 277 ? 9.623 17.993 5.145 1.00 84.81 277 LEU A O 1
ATOM 2217 N N . PHE A 1 278 ? 9.633 17.521 7.340 1.00 86.81 278 PHE A N 1
ATOM 2218 C CA . PHE A 1 278 ? 8.557 18.455 7.703 1.00 86.81 278 PHE A CA 1
ATOM 2219 C C . PHE A 1 278 ? 8.982 19.923 7.596 1.00 86.81 278 PHE A C 1
ATOM 2221 O O . PHE A 1 278 ? 8.165 20.779 7.251 1.00 86.81 278 PHE A O 1
ATOM 2228 N N . LEU A 1 279 ? 10.250 20.220 7.886 1.00 87.31 279 LEU A N 1
ATOM 2229 C CA . LEU A 1 279 ? 10.815 21.568 7.805 1.00 87.31 279 LEU A CA 1
ATOM 2230 C C . LEU A 1 279 ? 11.273 21.941 6.390 1.00 87.31 279 LEU A C 1
ATOM 2232 O O . LEU A 1 279 ? 11.582 23.107 6.137 1.00 87.31 279 LEU A O 1
ATOM 2236 N N . GLY A 1 280 ? 11.283 20.990 5.452 1.00 86.81 280 GLY A N 1
ATOM 2237 C CA . GLY A 1 280 ? 11.561 21.262 4.048 1.00 86.81 280 GLY A CA 1
ATOM 2238 C C . GLY A 1 280 ? 10.564 22.265 3.459 1.00 86.81 280 GLY A C 1
ATOM 2239 O O . GLY A 1 280 ? 9.354 22.100 3.587 1.00 86.81 280 GLY A O 1
ATOM 2240 N N . GLU A 1 281 ? 11.058 23.287 2.753 1.00 84.06 281 GLU A N 1
ATOM 2241 C CA . GLU A 1 281 ? 10.255 24.416 2.245 1.00 84.06 281 GLU A CA 1
ATOM 2242 C C . GLU A 1 281 ? 9.004 23.968 1.463 1.00 84.06 281 GLU A C 1
ATOM 2244 O O . GLU A 1 281 ? 7.904 24.482 1.670 1.00 84.06 281 GLU A O 1
ATOM 2249 N N . LYS A 1 282 ? 9.159 22.947 0.610 1.00 84.31 282 LYS A N 1
ATOM 2250 C CA . LYS A 1 282 ? 8.089 22.372 -0.221 1.00 84.31 282 LYS A CA 1
ATOM 2251 C C . LYS A 1 282 ? 6.984 21.689 0.604 1.00 84.31 282 LYS A C 1
ATOM 2253 O O . LYS A 1 282 ? 5.822 21.711 0.202 1.00 84.31 282 LYS A O 1
ATOM 2258 N N . TYR A 1 283 ? 7.343 21.075 1.730 1.00 86.19 283 TYR A N 1
ATOM 2259 C CA . TYR A 1 283 ? 6.427 20.354 2.618 1.00 86.19 283 TYR A CA 1
ATOM 2260 C C . TYR A 1 283 ? 5.811 21.276 3.665 1.00 86.19 283 TYR A C 1
ATOM 2262 O O . TYR A 1 283 ? 4.626 21.163 3.961 1.00 86.19 283 TYR A O 1
ATOM 2270 N N . LEU A 1 284 ? 6.569 22.260 4.144 1.00 87.81 284 LEU A N 1
ATOM 2271 C CA . LEU A 1 284 ? 6.073 23.294 5.042 1.00 87.81 284 LEU A CA 1
ATOM 2272 C C . LEU A 1 284 ? 4.972 24.127 4.374 1.00 87.81 284 LEU A C 1
ATOM 2274 O O . LEU A 1 284 ? 3.943 24.392 4.992 1.00 87.81 284 LEU A O 1
ATOM 2278 N N . GLN A 1 285 ? 5.126 24.440 3.082 1.00 86.12 285 GLN A N 1
ATOM 2279 C CA . GLN A 1 285 ? 4.053 25.036 2.279 1.00 86.12 285 GLN A CA 1
ATOM 2280 C C . GLN A 1 285 ? 2.795 24.157 2.248 1.00 86.12 285 GLN A C 1
ATOM 2282 O O . GLN A 1 285 ? 1.686 24.677 2.367 1.00 86.12 285 GLN A O 1
ATOM 2287 N N . ALA A 1 286 ? 2.955 22.834 2.134 1.00 85.94 286 ALA A N 1
ATOM 2288 C CA . ALA A 1 286 ? 1.842 21.884 2.143 1.00 85.94 286 ALA A CA 1
ATOM 2289 C C . ALA A 1 286 ? 1.135 21.786 3.504 1.00 85.94 286 ALA A C 1
ATOM 2291 O O . ALA A 1 286 ? -0.042 21.448 3.542 1.00 85.94 286 ALA A O 1
ATOM 2292 N N . ILE A 1 287 ? 1.831 22.090 4.602 1.00 87.38 287 ILE A N 1
ATOM 2293 C CA . ILE A 1 287 ? 1.254 22.152 5.953 1.00 87.38 287 ILE A CA 1
ATOM 2294 C C . ILE A 1 287 ? 0.513 23.477 6.177 1.00 87.38 287 ILE A C 1
ATOM 2296 O O . ILE A 1 287 ? -0.500 23.508 6.868 1.00 87.38 287 ILE A O 1
ATOM 2300 N N . SER A 1 288 ? 1.024 24.582 5.626 1.00 84.94 288 SER A N 1
ATOM 2301 C CA . SER A 1 288 ? 0.475 25.925 5.861 1.00 84.94 288 SER A CA 1
ATOM 2302 C C . SER A 1 288 ? -0.712 26.312 4.975 1.00 84.94 288 SER A C 1
ATOM 2304 O O . SER A 1 288 ? -1.339 27.338 5.238 1.00 84.94 288 SER A O 1
ATOM 2306 N N . THR A 1 289 ? -0.951 25.560 3.898 1.00 82.06 289 THR A N 1
ATOM 2307 C CA . THR A 1 289 ? -2.005 25.832 2.904 1.00 82.06 289 THR A CA 1
ATOM 2308 C C . THR A 1 289 ? -3.319 25.195 3.327 1.00 82.06 289 THR A C 1
ATOM 2310 O O . THR A 1 289 ? -4.357 25.887 3.225 1.00 82.06 289 THR A O 1
#

Radius of gyration: 22.39 Å; chains: 1; bounding box: 70×46×56 Å

Secondary structure (DSSP, 8-state):
-HHHHHHHHHHHHHTTS----HHHHHHHHHHHHTTSS-HHHHHHHHHHHH-TTPPPPHHHHHHHHHHHHHHHHHHHHHHHHHHHHH-HHHHHHHHHTT--SHHHHHHTTS--HHHHHHHHHHHHHHHHTT-HHHHHHHHHHHHHHHS-S-----TT--------------------S-------GGGG---HHHHHH-THHHHHHHHHHHHHHHTT-HHHHHHHHHHHHHHHHHHHHTT-S-HHHHHHHHHHHHHHHHHHHSSTTS-HHHHHHHHHHHHSHHHHHHHH-

Sequence (289 aa):
MMFPLLEFIDSAIAENKTSYNSQDVAAARLSLLRPTHMVDYAMDIYRELNGEDADVPAEMEEQKTKVYDKLEELREGCKEFDELSNNANERAKLMEANQWSIEGLIAANVTTLEVIDLYRQLAKFNYDCGDYQTSRDMLNVYLSLHAVGGTLVSKDDKKEEEDNRYKHKDAEETPDESGPAVGNPALYNLPTSLLRSEPKLLEVLWGKLSCEILLGQWPDARVALRAVQTTIEDLAEQKVLKPLEALHQRTWVLHWSLFVYLNPQCQNSDMDGLLDLFLGEKYLQAIST

pLDDT: mean 73.19, std 18.83, range [22.23, 92.44]